Protein AF-A0A016S305-F1 (afdb_monomer_lite)

Radius of gyration: 26.5 Å; chains: 1; bounding box: 95×67×55 Å

Structure (mmCIF, N/CA/C/O backbone):
data_AF-A0A016S305-F1
#
_entry.id   AF-A0A016S305-F1
#
loop_
_atom_site.group_PDB
_atom_site.id
_atom_site.type_symbol
_atom_site.label_atom_id
_atom_site.label_alt_id
_atom_site.label_comp_id
_atom_site.label_asym_id
_atom_sit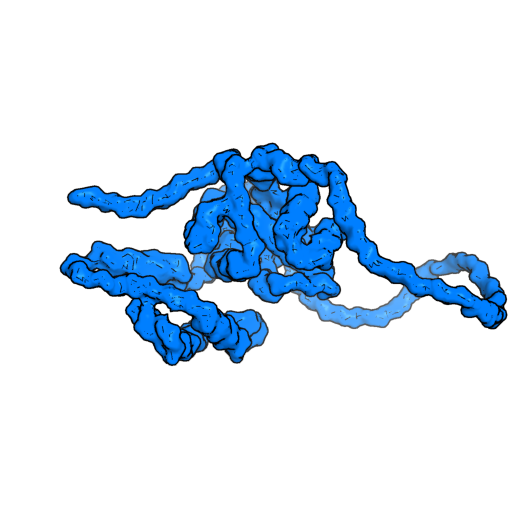e.label_entity_id
_atom_site.label_seq_id
_atom_site.pdbx_PDB_ins_code
_atom_site.Cartn_x
_atom_site.Cartn_y
_atom_site.Cartn_z
_atom_site.occupancy
_atom_site.B_iso_or_equiv
_atom_site.auth_seq_id
_atom_site.auth_comp_id
_atom_site.auth_asym_id
_atom_site.auth_atom_id
_atom_site.pdbx_PDB_model_num
ATOM 1 N N . MET A 1 1 ? -37.949 -18.825 6.964 1.00 33.28 1 MET A N 1
ATOM 2 C CA . MET A 1 1 ? -36.945 -18.517 8.005 1.00 33.28 1 MET A CA 1
ATOM 3 C C . MET A 1 1 ? -35.865 -17.629 7.409 1.00 33.28 1 MET A C 1
ATOM 5 O O . MET A 1 1 ? -35.559 -17.763 6.234 1.00 33.28 1 MET A O 1
ATOM 9 N N . SER A 1 2 ? -35.413 -16.651 8.192 1.00 33.31 2 SER A N 1
ATOM 10 C CA . SER A 1 2 ? -34.652 -15.471 7.771 1.00 33.31 2 SER A CA 1
ATOM 11 C C . SER A 1 2 ? -33.295 -15.812 7.141 1.00 33.31 2 SER A C 1
ATOM 13 O O . SER A 1 2 ? -32.485 -16.504 7.756 1.00 33.31 2 SER A O 1
ATOM 15 N N . ARG A 1 3 ? -33.036 -15.296 5.930 1.00 37.03 3 ARG A N 1
ATOM 16 C CA . ARG A 1 3 ? -31.704 -15.277 5.308 1.00 37.03 3 ARG A CA 1
ATOM 17 C C . ARG A 1 3 ? -30.786 -14.444 6.205 1.00 37.03 3 ARG A C 1
ATOM 19 O O . ARG A 1 3 ? -30.907 -13.220 6.215 1.00 37.03 3 ARG A O 1
ATOM 26 N N . ARG A 1 4 ? -29.853 -15.069 6.930 1.00 39.88 4 ARG A N 1
ATOM 27 C CA . ARG A 1 4 ? -28.696 -14.333 7.455 1.00 39.88 4 ARG A CA 1
ATOM 28 C C . ARG A 1 4 ? -27.869 -13.903 6.247 1.00 39.88 4 ARG A C 1
ATOM 30 O O . ARG A 1 4 ? -27.062 -14.670 5.737 1.00 39.88 4 ARG A O 1
ATOM 37 N N . ARG A 1 5 ? -28.106 -12.680 5.760 1.00 38.81 5 ARG A N 1
ATOM 38 C CA . ARG A 1 5 ? -27.051 -11.912 5.093 1.00 38.81 5 ARG A CA 1
ATOM 39 C C . ARG A 1 5 ? -25.835 -12.019 6.016 1.00 38.81 5 ARG A C 1
ATOM 41 O O . ARG A 1 5 ? -26.002 -11.761 7.208 1.00 38.81 5 ARG A O 1
ATOM 48 N N . LEU A 1 6 ? -24.661 -12.412 5.511 1.00 45.28 6 LEU A N 1
ATOM 49 C CA . LEU A 1 6 ? -23.432 -11.990 6.181 1.00 45.28 6 LEU A CA 1
ATOM 50 C C . LEU A 1 6 ? -23.590 -10.478 6.319 1.00 45.28 6 LEU A C 1
ATOM 52 O O . LEU A 1 6 ? -23.710 -9.779 5.310 1.00 45.28 6 LEU A O 1
ATOM 56 N N . GLU A 1 7 ? -23.767 -9.997 7.545 1.00 40.84 7 GLU A N 1
ATOM 57 C CA . GLU A 1 7 ? -23.779 -8.571 7.804 1.00 40.84 7 GLU A CA 1
ATOM 58 C C . GLU A 1 7 ? -22.423 -8.073 7.320 1.00 40.84 7 GLU A C 1
ATOM 60 O O . GLU A 1 7 ? -21.398 -8.377 7.923 1.00 40.84 7 GLU A O 1
ATOM 65 N N . CYS A 1 8 ? -22.408 -7.397 6.167 1.00 49.03 8 CYS A N 1
ATOM 66 C CA . CYS A 1 8 ? -21.241 -6.657 5.719 1.00 49.03 8 CYS A CA 1
ATOM 67 C C . CYS A 1 8 ? -20.878 -5.755 6.895 1.00 49.03 8 CYS A C 1
ATOM 69 O O . CYS A 1 8 ? -21.714 -4.940 7.306 1.00 49.03 8 CYS A O 1
ATOM 71 N N . ALA A 1 9 ? -19.715 -6.008 7.503 1.00 60.22 9 ALA A N 1
ATOM 72 C CA . ALA A 1 9 ? -19.288 -5.298 8.693 1.00 60.22 9 ALA A CA 1
ATOM 73 C C . ALA A 1 9 ? -19.462 -3.804 8.422 1.00 60.22 9 ALA A C 1
ATOM 75 O O . ALA A 1 9 ? -19.057 -3.301 7.366 1.00 60.22 9 ALA A O 1
ATOM 76 N N . LYS A 1 10 ? -20.185 -3.123 9.317 1.00 76.19 10 LYS A N 1
ATOM 77 C CA . LYS A 1 10 ? -20.511 -1.712 9.119 1.00 76.19 10 LYS A CA 1
ATOM 78 C C . LYS A 1 10 ? -19.211 -0.942 8.853 1.00 76.19 10 LYS A C 1
ATOM 80 O O . LYS A 1 10 ? -18.228 -1.216 9.541 1.00 76.19 10 LYS A O 1
ATOM 85 N N . PRO A 1 11 ? -19.208 -0.004 7.886 1.00 83.81 11 PRO A N 1
ATOM 86 C CA . PRO A 1 11 ? -18.076 0.881 7.656 1.00 83.81 11 PRO A CA 1
ATOM 87 C C . PRO A 1 11 ? -17.579 1.466 8.970 1.00 83.81 11 PRO A C 1
ATOM 89 O O . PRO A 1 11 ? -18.373 2.059 9.700 1.00 83.81 11 PRO A O 1
ATOM 92 N N . LEU A 1 12 ? -16.295 1.280 9.258 1.00 88.31 12 LEU A N 1
ATOM 93 C CA . LEU A 1 12 ? -15.685 1.836 10.454 1.00 88.31 12 LEU A CA 1
ATOM 94 C C . LEU A 1 12 ? -15.393 3.314 10.199 1.00 88.31 12 LEU A C 1
ATOM 96 O O . LEU A 1 12 ? -14.808 3.653 9.163 1.00 88.31 12 LEU A O 1
ATOM 100 N N . THR A 1 13 ? -15.777 4.206 11.112 1.00 91.81 13 THR A N 1
ATOM 101 C CA . THR A 1 13 ? -15.354 5.609 10.982 1.00 91.81 13 THR A CA 1
ATOM 102 C C . THR A 1 13 ? -13.854 5.732 11.244 1.00 91.81 13 THR A C 1
ATOM 104 O O . THR A 1 13 ? -13.239 4.863 11.868 1.00 91.81 13 THR A O 1
ATOM 107 N N . VAL A 1 14 ? -13.227 6.801 10.750 1.00 91.12 14 VAL A N 1
ATOM 108 C CA . VAL A 1 14 ? -11.784 6.999 10.951 1.00 91.12 14 VAL A CA 1
ATOM 109 C C . VAL A 1 14 ? -11.454 7.213 12.431 1.00 91.12 14 VAL A C 1
ATOM 111 O O . VAL A 1 14 ? -10.426 6.735 12.903 1.00 91.12 14 VAL A O 1
ATOM 114 N N . GLU A 1 15 ? -12.350 7.852 13.184 1.00 91.81 15 GLU A N 1
ATOM 115 C CA . GLU A 1 15 ? -12.227 8.072 14.625 1.00 91.81 15 GLU A CA 1
ATOM 116 C C . GLU A 1 15 ? -12.322 6.756 15.405 1.00 91.81 15 GLU A C 1
ATOM 118 O O . GLU A 1 15 ? -11.511 6.502 16.294 1.00 91.81 15 GLU A O 1
ATOM 123 N N . GLU A 1 16 ? -13.277 5.891 15.047 1.00 91.19 16 GLU A N 1
ATOM 124 C CA . GLU A 1 16 ? -13.414 4.561 15.649 1.00 91.19 16 GLU A CA 1
ATOM 125 C C . GLU A 1 16 ? -12.191 3.695 15.352 1.00 91.19 16 GLU A C 1
ATOM 127 O O . GLU A 1 16 ? -11.710 2.974 16.225 1.00 91.19 16 GLU A O 1
ATOM 132 N N . ALA A 1 17 ? -11.668 3.774 14.128 1.00 90.94 17 ALA A N 1
ATOM 133 C CA . ALA A 1 17 ? -10.482 3.039 13.723 1.00 90.94 17 ALA A CA 1
ATOM 134 C C . ALA A 1 17 ? -9.223 3.522 14.447 1.00 90.94 17 ALA A C 1
ATOM 136 O O . ALA A 1 17 ? -8.370 2.705 14.787 1.00 90.94 17 ALA A O 1
ATOM 137 N N . ALA A 1 18 ? -9.109 4.828 14.697 1.00 89.50 18 ALA A N 1
ATOM 138 C CA . ALA A 1 18 ? -7.958 5.422 15.368 1.00 89.50 18 ALA A CA 1
ATOM 139 C C . ALA A 1 18 ? -7.808 4.950 16.825 1.00 89.50 18 ALA A C 1
ATOM 141 O O . ALA A 1 18 ? -6.698 4.926 17.349 1.00 89.50 18 ALA A O 1
ATOM 142 N N . LEU A 1 19 ? -8.916 4.554 17.459 1.00 89.12 19 LEU A N 1
ATOM 143 C CA . LEU A 1 19 ? -8.957 4.008 18.818 1.00 89.12 19 LEU A CA 1
ATOM 144 C C . LEU A 1 19 ? -8.651 2.505 18.885 1.00 89.12 19 LEU A C 1
ATOM 146 O O . LEU A 1 19 ? -8.523 1.957 19.981 1.00 89.12 19 LEU A O 1
ATOM 150 N N . ARG A 1 20 ? -8.580 1.814 17.741 1.00 90.00 20 ARG A N 1
ATOM 151 C CA . ARG A 1 20 ? -8.272 0.382 17.698 1.00 90.00 20 ARG A CA 1
ATOM 152 C C . ARG A 1 20 ? -6.771 0.140 17.734 1.00 90.00 20 ARG A C 1
ATOM 154 O O . ARG A 1 20 ? -5.971 0.947 17.264 1.00 90.00 20 ARG A O 1
ATOM 161 N N . GLU A 1 21 ? -6.409 -1.029 18.250 1.00 90.25 21 GLU A N 1
ATOM 162 C CA . GLU A 1 21 ? -5.046 -1.535 18.156 1.00 90.25 21 GLU A CA 1
ATOM 163 C C . GLU A 1 21 ? -4.644 -1.715 16.684 1.00 90.25 21 GLU A C 1
ATOM 165 O O . GLU A 1 21 ? -5.437 -2.177 15.858 1.00 90.25 21 GLU A O 1
ATOM 170 N N . ARG A 1 22 ? -3.409 -1.332 16.348 1.00 90.50 22 ARG A N 1
ATOM 171 C CA . ARG A 1 22 ? -2.886 -1.433 14.983 1.00 90.50 22 ARG A CA 1
ATOM 172 C C . ARG A 1 22 ? -2.461 -2.874 14.668 1.00 90.50 22 ARG A C 1
ATOM 174 O O . ARG A 1 22 ? -1.865 -3.515 15.531 1.00 90.50 22 ARG A O 1
ATOM 181 N N . PRO A 1 23 ? -2.710 -3.376 13.445 1.00 94.12 23 PRO A N 1
ATOM 182 C CA . PRO A 1 23 ? -2.234 -4.692 13.032 1.00 94.12 23 PRO A CA 1
ATOM 183 C C . PRO A 1 23 ? -0.714 -4.715 12.840 1.00 94.12 23 PRO A C 1
ATOM 185 O O . PRO A 1 23 ? -0.088 -3.704 12.506 1.00 94.12 23 PRO A O 1
ATOM 188 N N . GLU A 1 24 ? -0.127 -5.900 12.975 1.00 92.00 24 GLU A N 1
ATOM 189 C CA . GLU A 1 24 ? 1.295 -6.125 12.724 1.00 92.00 24 GLU A CA 1
ATOM 190 C C . GLU A 1 24 ? 1.538 -6.504 11.264 1.00 92.00 24 GLU A C 1
ATOM 192 O O . GLU A 1 24 ? 0.972 -7.455 10.733 1.00 92.00 24 GLU A O 1
ATOM 197 N N . TRP A 1 25 ? 2.427 -5.768 10.594 1.00 94.81 25 TRP A N 1
ATOM 198 C CA . TRP A 1 25 ? 2.694 -5.952 9.167 1.00 94.81 25 TRP A CA 1
ATOM 199 C C . TRP A 1 25 ? 3.981 -6.731 8.899 1.00 94.81 25 TRP A C 1
ATOM 201 O O . TRP A 1 25 ? 5.052 -6.132 8.743 1.00 94.81 25 TRP A O 1
ATOM 211 N N . ASN A 1 26 ? 3.852 -8.044 8.726 1.00 91.25 26 ASN A N 1
ATOM 212 C CA . ASN A 1 26 ? 4.917 -8.912 8.212 1.00 91.25 26 ASN A CA 1
ATOM 213 C C . ASN A 1 26 ? 4.984 -8.932 6.666 1.00 91.25 26 ASN A C 1
ATOM 215 O O . ASN A 1 26 ? 4.114 -8.390 5.976 1.00 91.25 26 ASN A O 1
ATOM 219 N N . ASP A 1 27 ? 6.018 -9.572 6.116 1.00 89.25 27 ASP A N 1
ATOM 220 C CA . ASP A 1 27 ? 6.253 -9.691 4.666 1.00 89.25 27 ASP A CA 1
ATOM 221 C C . ASP A 1 27 ? 5.116 -10.351 3.908 1.00 89.25 27 ASP A C 1
ATOM 223 O O . ASP A 1 27 ? 4.746 -9.896 2.823 1.00 89.25 27 ASP A O 1
ATOM 227 N N . THR A 1 28 ? 4.525 -11.384 4.498 1.00 91.75 28 THR A N 1
ATOM 228 C CA . THR A 1 28 ? 3.407 -12.115 3.909 1.00 91.75 28 THR A CA 1
ATOM 229 C C . THR A 1 28 ? 2.207 -11.193 3.712 1.00 91.75 28 THR A C 1
ATOM 231 O O . THR A 1 28 ? 1.694 -11.080 2.599 1.00 91.75 28 THR A O 1
ATOM 234 N N . LEU A 1 29 ? 1.801 -10.458 4.751 1.00 95.81 29 LEU A N 1
ATOM 235 C CA . LEU A 1 29 ? 0.688 -9.505 4.691 1.00 95.81 29 LEU A CA 1
ATOM 236 C C . LEU A 1 29 ? 0.948 -8.378 3.687 1.00 95.81 29 LEU A C 1
ATOM 238 O O . LEU A 1 29 ? 0.045 -7.992 2.946 1.00 95.81 29 LEU A O 1
ATOM 242 N N . ARG A 1 30 ? 2.189 -7.881 3.609 1.00 95.81 30 ARG A N 1
ATOM 243 C CA . ARG A 1 30 ? 2.595 -6.868 2.619 1.00 95.81 30 ARG A CA 1
ATOM 244 C C . ARG A 1 30 ? 2.493 -7.407 1.192 1.00 95.81 30 ARG A C 1
ATOM 246 O O . ARG A 1 30 ? 1.965 -6.726 0.315 1.00 95.81 30 ARG A O 1
ATOM 253 N N . GLY A 1 31 ? 2.960 -8.633 0.958 1.00 95.62 31 GLY A N 1
ATOM 254 C CA . GLY A 1 31 ? 2.857 -9.305 -0.336 1.00 95.62 31 GLY A CA 1
ATOM 255 C C . GLY A 1 31 ? 1.404 -9.522 -0.765 1.00 95.62 31 GLY A C 1
ATOM 256 O O . GLY A 1 31 ? 1.043 -9.189 -1.897 1.00 95.62 31 GLY A O 1
ATOM 257 N N . ILE A 1 32 ? 0.556 -10.004 0.152 1.00 96.25 32 ILE A N 1
ATOM 258 C CA . ILE A 1 32 ? -0.883 -10.186 -0.090 1.00 96.25 32 ILE A CA 1
ATOM 259 C C . ILE A 1 32 ? -1.546 -8.836 -0.391 1.00 96.25 32 ILE A C 1
ATOM 261 O O . ILE A 1 32 ? -2.288 -8.735 -1.368 1.00 96.25 32 ILE A O 1
ATOM 265 N N . LEU A 1 33 ? -1.238 -7.781 0.373 1.00 98.25 33 LEU A N 1
ATOM 266 C CA . LEU A 1 33 ? -1.749 -6.432 0.123 1.00 98.25 33 LEU A CA 1
ATOM 267 C C . LEU A 1 33 ? -1.424 -5.958 -1.300 1.00 9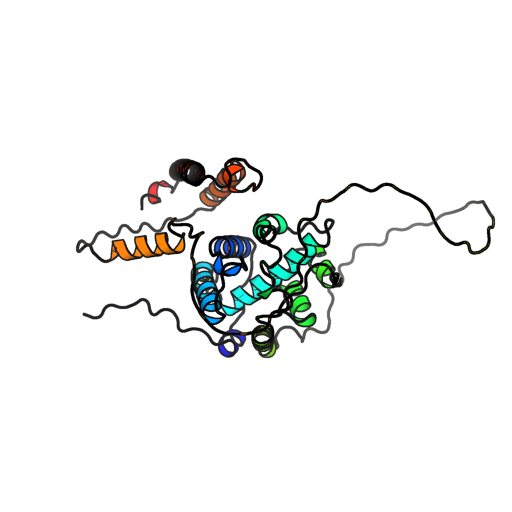8.25 33 LEU A C 1
ATOM 269 O O . LEU A 1 33 ? -2.328 -5.558 -2.033 1.00 98.25 33 LEU A O 1
ATOM 273 N N . VAL A 1 34 ? -0.157 -6.043 -1.720 1.00 97.94 34 VAL A N 1
ATOM 274 C CA . VAL A 1 34 ? 0.262 -5.627 -3.070 1.00 97.94 34 VAL A CA 1
ATOM 275 C C . VAL A 1 34 ? -0.481 -6.419 -4.145 1.00 97.94 34 VAL A C 1
ATOM 277 O O . VAL A 1 34 ? -0.945 -5.832 -5.124 1.00 97.94 34 VAL A O 1
ATOM 280 N N . ALA A 1 35 ? -0.634 -7.734 -3.968 1.00 96.94 35 ALA A N 1
ATOM 281 C CA . ALA A 1 35 ? -1.357 -8.580 -4.913 1.00 96.94 35 ALA A CA 1
ATOM 282 C C . ALA A 1 35 ? -2.842 -8.190 -5.020 1.00 96.94 35 ALA A C 1
ATOM 284 O O . ALA A 1 35 ? -3.362 -8.027 -6.126 1.00 96.94 35 ALA A O 1
ATOM 285 N N . LEU A 1 36 ? -3.509 -7.982 -3.881 1.00 97.81 36 LEU A N 1
ATOM 286 C CA . LEU A 1 36 ? -4.924 -7.618 -3.820 1.00 97.81 36 LEU A CA 1
ATOM 287 C C . LEU A 1 36 ? -5.201 -6.216 -4.374 1.00 97.81 36 LEU A C 1
ATOM 289 O O . LEU A 1 36 ? -6.229 -6.016 -5.028 1.00 97.81 36 LEU A O 1
ATOM 293 N N . VAL A 1 37 ? -4.303 -5.255 -4.144 1.00 97.50 37 VAL A N 1
ATOM 294 C CA . VAL A 1 37 ? -4.415 -3.921 -4.746 1.00 97.50 37 VAL A CA 1
ATOM 295 C C . VAL A 1 37 ? -4.187 -3.998 -6.251 1.00 97.50 37 VAL A C 1
ATOM 297 O O . VAL A 1 37 ? -4.983 -3.449 -7.009 1.00 97.50 37 VAL A O 1
ATOM 300 N N . LYS A 1 38 ? -3.161 -4.727 -6.708 1.00 95.75 38 LYS A N 1
ATOM 301 C CA . LYS A 1 38 ? -2.866 -4.898 -8.138 1.00 95.75 38 LYS A CA 1
ATOM 302 C C . LYS A 1 38 ? -4.053 -5.483 -8.914 1.00 95.75 38 LYS A C 1
ATOM 304 O O . LYS A 1 38 ? -4.324 -5.019 -10.022 1.00 95.75 38 LYS A O 1
ATOM 309 N N . ASP A 1 39 ? -4.772 -6.451 -8.343 1.00 94.62 39 ASP A N 1
ATOM 310 C CA . ASP A 1 39 ? -5.967 -7.055 -8.960 1.00 94.62 39 ASP A CA 1
ATOM 311 C C . ASP A 1 39 ? -7.135 -6.054 -9.102 1.00 94.62 39 ASP A C 1
ATOM 313 O O . ASP A 1 39 ? -7.928 -6.116 -10.042 1.00 94.62 39 ASP A O 1
ATOM 317 N N . ARG A 1 40 ? -7.203 -5.049 -8.222 1.00 94.56 40 ARG A N 1
ATOM 318 C CA . ARG A 1 40 ? -8.253 -4.023 -8.208 1.00 94.56 40 ARG A CA 1
ATOM 319 C C . ARG A 1 40 ? -7.789 -2.750 -8.909 1.00 94.56 40 ARG A C 1
ATOM 321 O O . ARG A 1 40 ? -7.386 -1.782 -8.269 1.00 94.56 40 ARG A O 1
ATOM 328 N N . ARG A 1 41 ? -7.915 -2.709 -10.240 1.00 92.88 41 ARG A N 1
ATOM 329 C CA . ARG A 1 41 ? -7.512 -1.549 -11.072 1.00 92.88 41 ARG A CA 1
ATOM 330 C C . ARG A 1 41 ? -8.005 -0.194 -10.568 1.00 92.88 41 ARG A C 1
ATOM 332 O O . ARG A 1 41 ? -7.245 0.764 -10.619 1.00 92.88 41 ARG A O 1
ATOM 339 N N . ALA A 1 42 ? -9.225 -0.122 -10.037 1.00 93.50 42 ALA A N 1
ATOM 340 C CA . ALA A 1 42 ? -9.795 1.109 -9.486 1.00 93.50 42 ALA A CA 1
ATOM 341 C C . ALA A 1 42 ? -8.970 1.724 -8.337 1.00 93.50 42 ALA A C 1
ATOM 343 O O . ALA A 1 42 ? -9.092 2.915 -8.078 1.00 93.50 42 ALA A O 1
ATOM 344 N N . LEU A 1 43 ? -8.131 0.937 -7.655 1.00 95.31 43 LEU A N 1
ATOM 345 C CA . LEU A 1 43 ? -7.268 1.437 -6.589 1.00 95.31 43 LEU A CA 1
ATOM 346 C C . LEU A 1 43 ? -5.999 2.107 -7.112 1.00 95.31 43 LEU A C 1
ATOM 348 O O . LEU A 1 43 ? -5.461 2.972 -6.439 1.00 95.31 43 LEU A O 1
ATOM 352 N N . TRP A 1 44 ? -5.489 1.754 -8.290 1.00 93.50 44 TRP A N 1
ATOM 353 C CA . TRP A 1 44 ? -4.157 2.209 -8.706 1.00 93.50 44 TRP A CA 1
ATOM 354 C C . TRP A 1 44 ? -4.093 2.830 -10.095 1.00 93.50 44 TRP A C 1
ATOM 356 O O . TRP A 1 44 ? -3.221 3.669 -10.329 1.00 93.50 44 TRP A O 1
ATOM 366 N N . ASP A 1 45 ? -4.985 2.444 -11.004 1.00 93.31 45 ASP A N 1
ATOM 367 C CA . ASP A 1 45 ? -5.034 2.959 -12.365 1.00 93.31 45 ASP A CA 1
ATOM 368 C C . ASP A 1 45 ? -5.872 4.237 -12.391 1.00 93.31 45 ASP A C 1
ATOM 370 O O . ASP A 1 45 ? -7.098 4.199 -12.307 1.00 93.31 45 ASP A O 1
ATOM 374 N N . ALA A 1 46 ? -5.213 5.386 -12.538 1.00 89.56 46 ALA A N 1
ATOM 375 C CA . ALA A 1 46 ? -5.867 6.693 -12.467 1.00 89.56 46 ALA A CA 1
ATOM 376 C C . ALA A 1 46 ? -6.891 6.939 -13.591 1.00 89.56 46 ALA A C 1
ATOM 378 O O . ALA A 1 46 ? -7.680 7.882 -13.521 1.00 89.56 46 ALA A O 1
ATOM 379 N N . ARG A 1 47 ? -6.900 6.105 -14.637 1.00 90.50 47 ARG A N 1
ATOM 380 C CA . ARG A 1 47 ? -7.922 6.156 -15.693 1.00 90.50 47 ARG A CA 1
ATOM 381 C C . ARG A 1 47 ? -9.260 5.592 -15.211 1.00 90.50 47 ARG A C 1
ATOM 383 O O . ARG A 1 47 ? -10.301 5.959 -15.751 1.00 90.50 47 ARG A O 1
ATOM 390 N N . PHE A 1 48 ? -9.245 4.741 -14.187 1.00 89.06 48 PHE A N 1
ATOM 391 C CA . PHE A 1 48 ? -10.439 4.227 -13.530 1.00 89.06 48 PHE A CA 1
ATOM 392 C C . PHE A 1 48 ? -10.851 5.191 -12.422 1.00 89.06 48 PHE A C 1
ATOM 394 O O . PHE A 1 48 ? -10.376 5.117 -11.291 1.00 89.06 48 PHE A O 1
ATOM 401 N N . ARG A 1 49 ? -11.751 6.121 -12.754 1.00 82.12 49 ARG A N 1
ATOM 402 C CA . ARG A 1 49 ? -12.311 7.044 -11.763 1.00 82.12 49 ARG A CA 1
ATOM 403 C C . ARG A 1 49 ? -13.115 6.259 -10.725 1.00 82.12 49 ARG A C 1
ATOM 405 O O . ARG A 1 49 ? -14.009 5.494 -11.075 1.00 82.12 49 ARG A O 1
ATOM 412 N N . THR A 1 50 ? -12.804 6.479 -9.455 1.00 89.12 50 THR A N 1
ATOM 413 C CA . THR A 1 50 ? -13.496 5.896 -8.302 1.00 89.12 50 THR A CA 1
ATOM 414 C C . THR A 1 50 ? -13.753 6.990 -7.270 1.00 89.12 50 THR A C 1
ATOM 416 O O . THR A 1 50 ? -13.007 7.969 -7.208 1.00 89.12 50 THR A O 1
ATOM 419 N N . THR A 1 51 ? -14.812 6.853 -6.473 1.00 92.25 51 THR A N 1
ATOM 420 C CA . THR A 1 51 ? -15.070 7.771 -5.354 1.00 92.25 51 THR A CA 1
ATOM 421 C C . THR A 1 51 ? -14.270 7.348 -4.121 1.00 92.25 51 THR A C 1
ATOM 423 O O . THR A 1 51 ? -13.756 6.221 -4.054 1.00 92.25 51 THR A O 1
ATOM 426 N N . LYS A 1 52 ? -14.159 8.232 -3.122 1.00 92.12 52 LYS A N 1
ATOM 427 C CA . LYS A 1 52 ? -13.521 7.890 -1.842 1.00 92.12 52 LYS A CA 1
ATOM 428 C C . LYS A 1 52 ? -14.252 6.738 -1.157 1.00 92.12 52 LYS A C 1
ATOM 430 O O . LYS A 1 52 ? -13.617 5.784 -0.727 1.00 92.12 52 LYS A O 1
ATOM 435 N N . GLU A 1 53 ? -15.579 6.764 -1.149 1.00 92.56 53 GLU A N 1
ATOM 436 C CA . GLU A 1 53 ? -16.427 5.744 -0.523 1.00 92.56 53 GLU A CA 1
ATOM 437 C C . GLU A 1 53 ? -16.206 4.379 -1.175 1.00 92.56 53 GLU A C 1
ATOM 439 O O . GLU A 1 53 ? -16.027 3.372 -0.487 1.00 92.56 53 GLU A O 1
ATOM 444 N N . LYS A 1 54 ? -16.156 4.338 -2.514 1.00 94.19 54 LYS A N 1
ATOM 445 C CA . LYS A 1 54 ? -15.901 3.089 -3.233 1.00 94.19 54 LYS A CA 1
ATOM 446 C C . LYS A 1 54 ? -14.467 2.600 -3.030 1.00 94.19 54 LYS A C 1
ATOM 448 O O . LYS A 1 54 ? -14.252 1.398 -2.908 1.00 94.19 54 LYS A O 1
ATOM 453 N N . THR A 1 55 ? -13.503 3.512 -2.922 1.00 95.38 55 THR A N 1
ATOM 454 C CA . THR A 1 55 ? -12.113 3.174 -2.581 1.00 95.38 55 THR A CA 1
ATOM 455 C C . THR A 1 55 ? -12.010 2.551 -1.191 1.00 95.38 55 THR A C 1
ATOM 457 O O . THR A 1 55 ? -11.407 1.492 -1.040 1.00 95.38 55 THR A O 1
ATOM 460 N N . MET A 1 56 ? -12.669 3.141 -0.192 1.00 96.31 56 MET A N 1
ATOM 461 C CA . MET A 1 56 ? -12.718 2.587 1.162 1.00 96.31 56 MET A CA 1
ATOM 462 C C . MET A 1 56 ? -13.456 1.246 1.216 1.00 96.31 56 MET A C 1
ATOM 464 O O . MET A 1 56 ? -13.044 0.364 1.960 1.00 96.31 56 MET A O 1
ATOM 468 N N . SER A 1 57 ? -14.488 1.040 0.388 1.00 96.06 57 SER A N 1
ATOM 469 C CA . SER A 1 57 ? -15.123 -0.278 0.230 1.00 96.06 57 SER A CA 1
ATOM 470 C C . SER A 1 57 ? -14.125 -1.340 -0.233 1.00 96.06 57 SER A C 1
ATOM 472 O O . SER A 1 57 ? -14.102 -2.429 0.329 1.00 96.06 57 SER A O 1
ATOM 474 N N . TYR A 1 58 ? -13.275 -1.031 -1.216 1.00 97.00 58 TYR A N 1
ATOM 475 C CA . TYR A 1 58 ? -12.247 -1.973 -1.660 1.00 97.00 58 TYR A CA 1
ATOM 476 C C . TYR A 1 58 ? -11.193 -2.232 -0.582 1.00 97.00 58 TYR A C 1
ATOM 478 O O . TYR A 1 58 ? -10.769 -3.371 -0.415 1.00 97.00 58 TYR A O 1
ATOM 486 N N . PHE A 1 59 ? -10.773 -1.208 0.167 1.00 97.75 59 PHE A N 1
ATOM 487 C CA . PHE A 1 59 ? -9.851 -1.418 1.285 1.00 97.75 59 PHE A CA 1
ATOM 488 C C . PHE A 1 59 ? -10.474 -2.234 2.417 1.00 97.75 59 PHE A C 1
ATOM 490 O O . PHE A 1 59 ? -9.757 -3.013 3.038 1.00 97.75 59 PHE A O 1
ATOM 497 N N . ARG A 1 60 ? -11.789 -2.138 2.633 1.00 96.88 60 ARG A N 1
ATOM 498 C CA . ARG A 1 60 ? -12.515 -3.009 3.566 1.00 96.88 60 ARG A CA 1
ATOM 499 C C . ARG A 1 60 ? -12.512 -4.460 3.109 1.00 96.88 60 ARG A C 1
ATOM 501 O O . ARG A 1 60 ? -12.118 -5.318 3.878 1.00 96.88 60 ARG A O 1
ATOM 508 N N . GLU A 1 61 ? -12.829 -4.729 1.844 1.00 96.31 61 GLU A N 1
ATOM 509 C CA . GLU A 1 61 ? -12.742 -6.091 1.292 1.00 96.31 61 GLU A CA 1
ATOM 510 C C . GLU A 1 61 ? -11.323 -6.674 1.417 1.00 96.31 61 GLU A C 1
ATOM 512 O O . GLU A 1 61 ? -11.145 -7.861 1.679 1.00 96.31 61 GLU A O 1
ATOM 517 N N . ILE A 1 62 ? -10.292 -5.844 1.221 1.00 98.06 62 ILE A N 1
ATOM 518 C CA . ILE A 1 62 ? -8.897 -6.251 1.428 1.00 98.06 62 ILE A CA 1
ATOM 519 C C . ILE A 1 62 ? -8.635 -6.537 2.910 1.00 98.06 62 ILE A C 1
ATOM 521 O O . ILE A 1 62 ? -8.014 -7.551 3.226 1.00 98.06 62 ILE A O 1
ATOM 525 N N . ALA A 1 63 ? -9.104 -5.669 3.807 1.00 97.25 63 ALA A N 1
ATOM 526 C CA . ALA A 1 63 ? -8.965 -5.845 5.245 1.00 97.25 63 ALA A CA 1
ATOM 527 C C . ALA A 1 63 ? -9.639 -7.134 5.725 1.00 97.25 63 ALA A C 1
ATOM 529 O O . ALA A 1 63 ? -9.012 -7.879 6.468 1.00 97.25 63 ALA A O 1
ATOM 530 N N . ASP A 1 64 ? -10.839 -7.446 5.233 1.00 95.88 64 ASP A N 1
ATOM 531 C CA . ASP A 1 64 ? -11.565 -8.679 5.547 1.00 95.88 64 ASP A CA 1
ATOM 532 C C . ASP A 1 64 ? -10.741 -9.917 5.160 1.00 95.88 64 ASP A C 1
ATOM 534 O O . ASP A 1 64 ? -10.602 -10.851 5.948 1.00 95.88 64 ASP A O 1
ATOM 538 N N . ILE A 1 65 ? -10.107 -9.913 3.981 1.00 95.19 65 ILE A N 1
ATOM 539 C CA . ILE A 1 65 ? -9.240 -11.022 3.544 1.00 95.19 65 ILE A CA 1
ATOM 540 C C . ILE A 1 65 ? -8.001 -11.142 4.440 1.00 95.19 65 ILE A C 1
ATOM 542 O O . ILE A 1 65 ? -7.628 -12.248 4.839 1.00 95.19 65 ILE A O 1
ATOM 546 N N . LEU A 1 66 ? -7.352 -10.019 4.747 1.00 95.50 66 LEU A N 1
ATOM 547 C CA . LEU A 1 66 ? -6.156 -9.975 5.590 1.00 95.50 66 LEU A CA 1
ATOM 548 C C . LEU A 1 66 ? -6.469 -10.283 7.067 1.00 95.50 66 LEU A C 1
ATOM 550 O O . LEU A 1 66 ? -5.592 -10.765 7.784 1.00 95.50 66 LEU A O 1
ATOM 554 N N . SER A 1 67 ? -7.716 -10.082 7.505 1.00 94.69 67 SER A N 1
ATOM 555 C CA . SER A 1 67 ? -8.165 -10.362 8.874 1.00 94.69 67 SER A CA 1
ATOM 556 C C . SER A 1 67 ? -8.082 -11.841 9.252 1.00 94.69 67 SER A C 1
ATOM 558 O O . SER A 1 67 ? -7.963 -12.175 10.428 1.00 94.69 67 SER A O 1
ATOM 560 N N . ASN A 1 68 ? -8.025 -12.727 8.249 1.00 92.06 68 ASN A N 1
ATOM 561 C CA . ASN A 1 68 ? -7.756 -14.153 8.439 1.00 92.06 68 ASN A CA 1
ATOM 562 C C . ASN A 1 68 ? -6.371 -14.437 9.049 1.00 92.06 68 ASN A C 1
ATOM 564 O O . ASN A 1 68 ? -6.131 -15.544 9.522 1.00 92.06 68 ASN A O 1
ATOM 568 N N . GLN A 1 69 ? -5.448 -13.476 8.981 1.00 92.12 69 GLN A N 1
ATOM 569 C CA . GLN A 1 69 ? -4.088 -13.579 9.515 1.00 92.12 69 GLN A CA 1
ATOM 570 C C . GLN A 1 69 ? -3.883 -12.659 10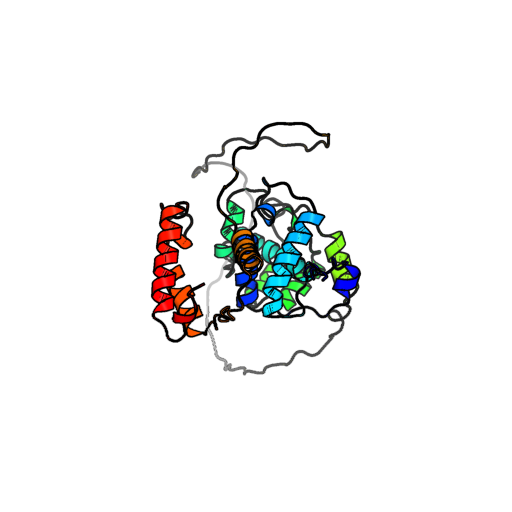.727 1.00 92.12 69 GLN A C 1
ATOM 572 O O . GLN A 1 69 ? -3.195 -13.041 11.667 1.00 92.12 69 GLN A O 1
ATOM 577 N N . ASP A 1 70 ? -4.492 -11.468 10.724 1.00 92.12 70 ASP A N 1
ATOM 578 C CA . ASP A 1 70 ? -4.498 -10.551 11.869 1.00 92.12 70 ASP A CA 1
ATOM 579 C C . ASP A 1 70 ? -5.880 -9.902 12.026 1.00 92.12 70 ASP A C 1
ATOM 581 O O . ASP A 1 70 ? -6.262 -9.020 11.254 1.00 92.12 70 ASP A O 1
ATOM 585 N N . ALA A 1 71 ? -6.622 -10.305 13.059 1.00 91.94 71 ALA A N 1
ATOM 586 C CA . ALA A 1 71 ? -7.984 -9.835 13.322 1.00 91.94 71 ALA A CA 1
ATOM 587 C C . ALA A 1 71 ? -8.088 -8.323 13.614 1.00 91.94 71 ALA A C 1
ATOM 589 O O . ALA A 1 71 ? -9.190 -7.774 13.594 1.00 91.94 71 ALA A O 1
ATOM 590 N N . ARG A 1 72 ? -6.966 -7.631 13.872 1.00 94.00 72 ARG A N 1
ATOM 591 C CA . ARG A 1 72 ? -6.918 -6.169 14.068 1.00 94.00 72 ARG A CA 1
ATOM 592 C C . ARG A 1 72 ? -7.067 -5.393 12.752 1.00 94.00 72 ARG A C 1
ATOM 594 O O . ARG A 1 72 ? -7.255 -4.172 12.769 1.00 94.00 72 ARG A O 1
ATOM 601 N N . MET A 1 73 ? -6.979 -6.074 11.606 1.00 95.44 73 MET A N 1
ATOM 602 C CA . MET A 1 73 ? -7.039 -5.443 10.291 1.00 95.44 73 MET A CA 1
ATOM 603 C C . MET A 1 73 ? -8.371 -4.716 10.049 1.00 95.44 73 MET A C 1
ATOM 605 O O . MET A 1 73 ? -9.448 -5.227 10.341 1.00 95.44 73 MET A O 1
ATOM 609 N N . ASN A 1 74 ? -8.293 -3.510 9.486 1.00 95.62 74 ASN A N 1
ATOM 610 C CA . ASN A 1 74 ? -9.442 -2.695 9.095 1.00 95.62 74 ASN A CA 1
ATOM 611 C C . ASN A 1 74 ? -9.110 -1.842 7.856 1.00 95.62 74 ASN A C 1
ATOM 613 O O . ASN A 1 74 ? -7.951 -1.734 7.451 1.00 95.62 74 ASN A O 1
ATOM 617 N N . GLU A 1 75 ? -10.117 -1.228 7.231 1.00 96.25 75 GLU A N 1
ATOM 618 C CA . GLU A 1 75 ? -9.924 -0.472 5.986 1.00 96.25 75 GLU A CA 1
ATOM 619 C C . GLU A 1 75 ? -8.933 0.697 6.127 1.00 96.25 75 GLU A C 1
ATOM 621 O O . GLU A 1 75 ? -8.215 1.017 5.176 1.00 96.25 75 GLU A O 1
ATOM 626 N N . TRP A 1 76 ? -8.846 1.304 7.314 1.00 97.06 76 TRP A N 1
ATOM 627 C CA . TRP A 1 76 ? -7.961 2.435 7.587 1.00 97.06 76 TRP A CA 1
ATOM 628 C C . TRP A 1 76 ? -6.515 1.997 7.799 1.00 97.06 76 TRP A C 1
ATOM 630 O O . TRP A 1 76 ? -5.617 2.631 7.249 1.00 97.06 76 TRP A O 1
ATOM 640 N N . SER A 1 77 ? -6.272 0.880 8.494 1.00 96.56 77 SER A N 1
ATOM 641 C CA . SER A 1 77 ? -4.921 0.318 8.626 1.00 96.56 77 SER A CA 1
ATOM 642 C C . SER A 1 77 ? -4.363 -0.152 7.280 1.00 96.56 77 SER A C 1
ATOM 644 O O . SER A 1 77 ? -3.169 -0.009 7.012 1.00 96.56 77 SER A O 1
ATOM 646 N N . VAL A 1 78 ? -5.223 -0.683 6.403 1.00 98.12 78 VAL A N 1
ATOM 647 C CA . VAL A 1 78 ? -4.848 -1.045 5.028 1.00 98.12 78 VAL A CA 1
ATOM 648 C C . VAL A 1 78 ? -4.500 0.200 4.207 1.00 98.12 78 VAL A C 1
ATOM 650 O O . VAL A 1 78 ? -3.461 0.216 3.543 1.00 98.12 78 VAL A O 1
ATOM 653 N N . LEU A 1 79 ? -5.331 1.247 4.260 1.00 97.94 79 LEU A N 1
ATOM 654 C CA . LEU A 1 79 ? -5.059 2.514 3.576 1.00 97.94 79 LEU A CA 1
ATOM 655 C C . LEU A 1 79 ? -3.757 3.158 4.075 1.00 97.94 79 LEU A C 1
ATOM 657 O O . LEU A 1 79 ? -2.935 3.570 3.259 1.00 97.94 79 LEU A O 1
ATOM 661 N N . GLU A 1 80 ? -3.542 3.210 5.390 1.00 97.25 80 GLU A N 1
ATOM 662 C CA . GLU A 1 80 ? -2.318 3.738 6.001 1.00 97.25 80 GLU A CA 1
ATOM 663 C C . GLU A 1 80 ? -1.083 3.007 5.466 1.00 97.25 80 GLU A C 1
ATOM 665 O O . GLU A 1 80 ? -0.137 3.632 4.969 1.00 97.25 80 GLU A O 1
ATOM 670 N N . LYS A 1 81 ? -1.117 1.669 5.504 1.00 97.81 81 LYS A N 1
ATOM 671 C CA . LYS A 1 81 ? -0.025 0.847 4.992 1.00 97.81 81 LYS A CA 1
ATOM 672 C C . LYS A 1 81 ? 0.230 1.117 3.517 1.00 97.81 81 LYS A C 1
ATOM 674 O O . LYS A 1 81 ? 1.384 1.236 3.104 1.00 97.81 81 LYS A O 1
ATOM 679 N N . TRP A 1 82 ? -0.832 1.233 2.727 1.00 98.00 82 TRP A N 1
ATOM 680 C CA . TRP A 1 82 ? -0.732 1.492 1.300 1.00 98.00 82 TRP A CA 1
ATOM 681 C C . TRP A 1 82 ? -0.138 2.873 0.993 1.00 98.00 82 TRP A C 1
ATOM 683 O O . TRP A 1 82 ? 0.752 2.978 0.150 1.00 98.00 82 TRP A O 1
ATOM 693 N N . CYS A 1 83 ? -0.549 3.919 1.716 1.00 97.56 83 CYS A N 1
ATOM 694 C CA . CYS A 1 83 ? 0.044 5.254 1.615 1.00 97.56 83 CYS A CA 1
ATOM 695 C C . CYS A 1 83 ? 1.555 5.220 1.888 1.00 97.56 83 CYS A C 1
ATOM 697 O O . CYS A 1 83 ? 2.331 5.770 1.104 1.00 97.56 83 CYS A O 1
ATOM 699 N N . TRP A 1 84 ? 1.987 4.513 2.939 1.00 97.31 84 TRP A N 1
ATOM 700 C CA . TRP A 1 84 ? 3.410 4.339 3.239 1.00 97.31 84 TRP A CA 1
ATOM 701 C C . TRP A 1 84 ? 4.152 3.586 2.123 1.00 97.31 84 TRP A C 1
ATOM 703 O O . TRP A 1 84 ? 5.204 4.031 1.663 1.00 97.31 84 TRP A O 1
ATOM 713 N N . MET A 1 85 ? 3.589 2.481 1.620 1.00 97.62 85 MET A N 1
ATOM 714 C CA . MET A 1 85 ? 4.197 1.715 0.525 1.00 97.62 85 MET A CA 1
ATOM 715 C C . MET A 1 85 ? 4.334 2.543 -0.757 1.00 97.62 85 MET A C 1
ATOM 717 O O . MET A 1 85 ? 5.346 2.434 -1.446 1.00 97.62 85 MET A O 1
ATOM 721 N N . MET A 1 86 ? 3.367 3.411 -1.061 1.00 96.50 86 MET A N 1
ATOM 722 C CA . MET A 1 86 ? 3.444 4.330 -2.200 1.00 96.50 86 MET A CA 1
ATOM 723 C C . MET A 1 86 ? 4.555 5.379 -2.038 1.00 96.50 86 MET A C 1
ATOM 725 O O . MET A 1 86 ? 5.280 5.650 -2.998 1.00 96.50 86 MET A O 1
ATOM 729 N N . GLU A 1 87 ? 4.734 5.940 -0.839 1.00 95.44 87 GLU A N 1
ATOM 730 C CA . GLU A 1 87 ? 5.829 6.876 -0.530 1.00 95.44 87 GLU A CA 1
ATOM 731 C C . GLU A 1 87 ? 7.213 6.215 -0.649 1.00 95.44 87 GLU A C 1
ATOM 733 O O . GLU A 1 87 ? 8.155 6.811 -1.191 1.00 95.44 87 GLU A O 1
ATOM 738 N N . MET A 1 88 ? 7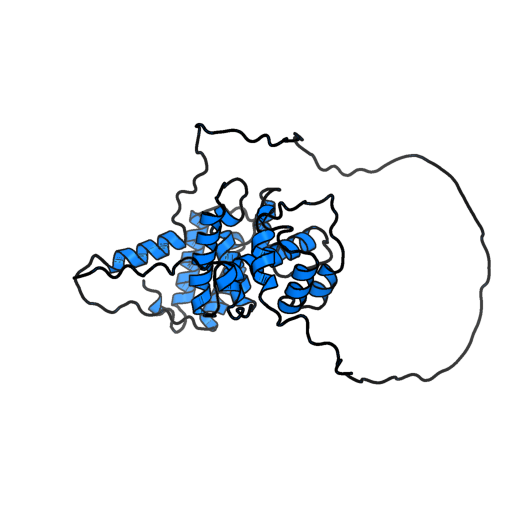.334 4.965 -0.192 1.00 95.88 88 MET A N 1
ATOM 739 C CA . MET A 1 88 ? 8.558 4.168 -0.322 1.00 95.88 88 MET A CA 1
ATOM 740 C C . MET A 1 88 ? 8.832 3.761 -1.769 1.00 95.88 88 MET A C 1
ATOM 742 O O . MET A 1 88 ? 9.970 3.856 -2.237 1.00 95.88 88 MET A O 1
ATOM 746 N N . TYR A 1 89 ? 7.791 3.390 -2.516 1.00 95.69 89 TYR A N 1
ATOM 747 C CA . TYR A 1 89 ? 7.896 3.100 -3.941 1.00 95.69 89 TYR A CA 1
ATOM 748 C C . TYR A 1 89 ? 8.435 4.303 -4.716 1.00 95.69 89 TYR A C 1
ATOM 750 O O . TYR A 1 89 ? 9.390 4.170 -5.481 1.00 95.69 89 TYR A O 1
ATOM 758 N N . MET A 1 90 ? 7.879 5.495 -4.482 1.00 93.56 90 MET A N 1
ATOM 759 C CA . MET A 1 90 ? 8.335 6.709 -5.161 1.00 93.56 90 MET A CA 1
ATOM 760 C C . MET A 1 90 ? 9.788 7.050 -4.848 1.00 93.56 90 MET A C 1
ATOM 762 O O . MET A 1 90 ? 10.534 7.412 -5.756 1.00 93.56 90 MET A O 1
ATOM 766 N N . ARG A 1 91 ? 10.221 6.852 -3.601 1.00 93.44 91 ARG A N 1
ATOM 767 C CA . ARG A 1 91 ? 11.632 6.964 -3.203 1.00 93.44 91 ARG A CA 1
ATOM 768 C C . ARG A 1 91 ? 12.529 6.004 -3.976 1.00 93.44 91 ARG A C 1
ATOM 770 O O . ARG A 1 91 ? 13.587 6.411 -4.445 1.00 93.44 91 ARG A O 1
ATOM 777 N N . ALA A 1 92 ? 12.102 4.756 -4.137 1.00 94.06 92 ALA A N 1
ATOM 778 C CA . ALA A 1 92 ? 12.849 3.738 -4.870 1.00 94.06 92 ALA A CA 1
ATOM 779 C C . ALA A 1 92 ? 12.883 3.991 -6.388 1.00 94.06 92 ALA A C 1
ATOM 781 O O . ALA A 1 92 ? 13.839 3.604 -7.063 1.00 94.06 92 ALA A O 1
ATOM 782 N N . VAL A 1 93 ? 11.855 4.639 -6.943 1.00 91.75 93 VAL A N 1
ATOM 783 C CA . VAL A 1 93 ? 11.838 5.099 -8.342 1.00 91.75 93 VAL A CA 1
ATOM 784 C C . VAL A 1 93 ? 12.773 6.291 -8.532 1.00 91.75 93 VAL A C 1
ATOM 786 O O . VAL A 1 93 ? 13.560 6.297 -9.474 1.00 91.75 93 VAL A O 1
ATOM 789 N N . GLU A 1 94 ? 12.715 7.279 -7.639 1.00 91.00 94 GLU A N 1
ATOM 790 C CA . GLU A 1 94 ? 13.532 8.490 -7.730 1.00 91.00 94 GLU A CA 1
ATOM 791 C C . GLU A 1 94 ? 15.022 8.223 -7.492 1.00 91.00 94 GLU A C 1
ATOM 793 O O . GLU A 1 94 ? 15.871 8.892 -8.079 1.00 91.00 94 GLU A O 1
ATOM 798 N N . ARG A 1 95 ? 15.349 7.245 -6.639 1.00 90.69 95 ARG A N 1
ATOM 799 C CA . ARG A 1 95 ? 16.725 6.926 -6.246 1.00 90.69 95 ARG A CA 1
ATOM 800 C C . ARG A 1 95 ? 17.074 5.504 -6.679 1.00 90.69 95 ARG A C 1
ATOM 802 O O . ARG A 1 95 ? 16.842 4.566 -5.923 1.00 90.69 95 ARG A O 1
ATOM 809 N N . PRO A 1 96 ? 17.654 5.314 -7.879 1.00 86.12 96 PRO A N 1
ATOM 810 C CA . PRO A 1 96 ? 17.997 3.986 -8.385 1.00 86.12 96 PRO A CA 1
ATOM 811 C C . PRO A 1 96 ? 18.947 3.183 -7.488 1.00 86.12 96 PRO A C 1
ATOM 813 O O . PRO A 1 96 ? 18.874 1.962 -7.510 1.00 86.12 96 PRO A O 1
ATOM 816 N N . CYS A 1 97 ? 19.792 3.847 -6.689 1.00 87.38 97 CYS A N 1
ATOM 817 C CA . CYS A 1 97 ? 20.675 3.200 -5.713 1.00 87.38 97 CYS A CA 1
ATOM 818 C C . CYS A 1 97 ? 19.941 2.631 -4.488 1.00 87.38 97 CYS A C 1
ATOM 820 O O . CYS A 1 97 ? 20.522 1.848 -3.741 1.00 87.38 97 CYS A O 1
ATOM 822 N N . PHE A 1 98 ? 18.685 3.021 -4.263 1.00 92.19 98 PHE A N 1
ATOM 823 C CA . PHE A 1 98 ? 17.855 2.473 -3.203 1.00 92.19 98 PHE A CA 1
ATOM 824 C C . PHE A 1 98 ? 17.080 1.259 -3.726 1.00 92.19 98 PHE A C 1
ATOM 826 O O . PHE A 1 98 ? 16.019 1.377 -4.351 1.00 92.19 98 PHE A O 1
ATOM 833 N N . GLU A 1 99 ? 17.625 0.073 -3.465 1.00 89.38 99 GLU A N 1
ATOM 834 C CA . GLU A 1 99 ? 16.976 -1.195 -3.787 1.00 89.38 99 GLU A CA 1
ATOM 835 C C . GLU A 1 99 ? 15.924 -1.546 -2.736 1.00 89.38 99 GLU A C 1
ATOM 837 O O . GLU A 1 99 ? 16.188 -2.190 -1.725 1.00 89.38 99 GLU A O 1
ATOM 842 N N . TRP A 1 100 ? 14.694 -1.100 -2.984 1.00 94.38 100 TRP A N 1
ATOM 843 C CA . TRP A 1 100 ? 13.560 -1.456 -2.145 1.00 94.38 100 TRP A CA 1
ATOM 844 C C . TRP A 1 100 ? 12.904 -2.761 -2.606 1.00 94.38 100 TRP A C 1
ATOM 846 O O . TRP A 1 100 ? 12.517 -2.898 -3.769 1.00 94.38 100 TRP A O 1
ATOM 856 N N . ARG A 1 101 ? 12.707 -3.701 -1.678 1.00 92.94 101 ARG A N 1
ATOM 857 C CA . ARG A 1 101 ? 12.231 -5.073 -1.944 1.00 92.94 101 ARG A CA 1
ATOM 858 C C . ARG A 1 101 ? 10.887 -5.179 -2.677 1.00 92.94 101 ARG A C 1
ATOM 860 O O . ARG A 1 101 ? 10.687 -6.111 -3.449 1.00 92.94 101 ARG A O 1
ATOM 867 N N . PHE A 1 102 ? 9.987 -4.206 -2.517 1.00 94.25 102 PHE A N 1
ATOM 868 C CA . PHE A 1 102 ? 8.697 -4.186 -3.226 1.00 94.25 102 PHE A CA 1
ATOM 869 C C . PHE A 1 102 ? 8.705 -3.368 -4.525 1.00 94.25 102 PHE A C 1
ATOM 871 O O . PHE A 1 102 ? 7.689 -3.335 -5.222 1.00 94.25 102 PHE A O 1
ATOM 878 N N . LYS A 1 103 ? 9.834 -2.747 -4.907 1.00 94.25 103 LYS A N 1
ATOM 879 C CA . LYS A 1 103 ? 9.935 -1.911 -6.118 1.00 94.25 103 LYS A CA 1
ATOM 880 C C . LYS A 1 103 ? 9.461 -2.656 -7.368 1.00 94.25 103 LYS A C 1
ATOM 882 O O . LYS A 1 103 ? 8.664 -2.120 -8.133 1.00 94.25 103 LYS A O 1
ATOM 887 N N . GLY A 1 104 ? 9.899 -3.903 -7.554 1.00 94.25 104 GLY A N 1
ATOM 888 C CA . GLY A 1 104 ? 9.474 -4.730 -8.689 1.00 94.25 104 GLY A CA 1
ATOM 889 C C . GLY A 1 104 ? 7.985 -5.092 -8.642 1.00 94.25 104 GLY A C 1
ATOM 890 O O . GLY A 1 104 ? 7.283 -4.971 -9.644 1.00 94.25 104 GLY A O 1
ATOM 891 N N . ALA A 1 105 ? 7.474 -5.470 -7.467 1.00 95.00 105 ALA A N 1
ATOM 892 C CA . ALA A 1 105 ? 6.073 -5.858 -7.291 1.00 95.00 105 ALA A CA 1
ATOM 893 C C . ALA A 1 105 ? 5.097 -4.694 -7.547 1.00 95.00 105 ALA A C 1
ATOM 895 O O . ALA A 1 105 ? 3.990 -4.917 -8.039 1.00 95.00 105 ALA A O 1
ATOM 896 N N . MET A 1 106 ? 5.526 -3.458 -7.277 1.00 96.25 106 MET A N 1
ATOM 897 C CA . MET A 1 106 ? 4.750 -2.230 -7.479 1.00 96.25 106 MET A CA 1
ATOM 898 C C . MET A 1 106 ? 4.973 -1.561 -8.849 1.00 96.25 106 MET A C 1
ATOM 900 O O . MET A 1 106 ? 4.384 -0.517 -9.131 1.00 96.25 106 MET A O 1
ATOM 904 N N . ALA A 1 107 ? 5.748 -2.174 -9.753 1.00 94.81 107 ALA A N 1
ATOM 905 C CA . ALA A 1 107 ? 6.078 -1.601 -11.064 1.00 94.81 107 ALA A CA 1
ATOM 906 C C . ALA A 1 107 ? 4.860 -1.336 -11.975 1.00 94.81 107 ALA A C 1
ATOM 908 O O . ALA A 1 107 ? 4.959 -0.565 -12.928 1.00 94.81 107 ALA A O 1
ATOM 909 N N . PHE A 1 108 ? 3.688 -1.910 -11.676 1.00 93.81 108 PHE A N 1
ATOM 910 C CA . PHE A 1 108 ? 2.441 -1.627 -12.400 1.00 93.81 108 PHE A CA 1
ATOM 911 C C . PHE A 1 108 ? 2.000 -0.151 -12.297 1.00 93.81 108 PHE A C 1
ATOM 913 O O . PHE A 1 108 ? 1.287 0.350 -13.166 1.00 93.81 108 PHE A O 1
ATOM 920 N N . HIS A 1 109 ? 2.493 0.600 -11.308 1.00 93.69 109 HIS A N 1
ATOM 921 C CA . HIS A 1 109 ? 2.305 2.051 -11.239 1.00 93.69 109 HIS A CA 1
ATOM 922 C C . HIS A 1 109 ? 3.066 2.831 -12.325 1.00 93.69 109 HIS A C 1
ATOM 924 O O . HIS A 1 109 ? 2.791 4.013 -12.523 1.00 93.69 109 HIS A O 1
ATOM 930 N N . ASN A 1 110 ? 3.994 2.202 -13.053 1.00 91.25 110 ASN A N 1
ATOM 931 C CA . ASN A 1 110 ? 4.710 2.846 -14.157 1.00 91.25 110 ASN A CA 1
ATOM 932 C C . ASN A 1 110 ? 3.913 2.846 -15.466 1.00 91.25 110 ASN A C 1
ATOM 934 O O . ASN A 1 110 ? 4.281 3.566 -16.388 1.00 91.25 110 ASN A O 1
ATOM 938 N N . GLU A 1 111 ? 2.811 2.088 -15.553 1.00 89.12 111 GLU A N 1
ATOM 939 C CA . GLU A 1 111 ? 1.983 2.041 -16.766 1.00 89.12 111 GLU A CA 1
ATOM 940 C C . GLU A 1 111 ? 1.349 3.399 -17.107 1.00 89.12 111 GLU A C 1
ATOM 942 O O . GLU A 1 111 ? 1.048 3.664 -18.272 1.00 89.12 111 GLU A O 1
ATOM 947 N N . PHE A 1 112 ? 1.133 4.263 -16.110 1.00 88.25 112 PHE A N 1
ATOM 948 C CA . PHE A 1 112 ? 0.591 5.600 -16.313 1.00 88.25 112 PHE A CA 1
ATOM 949 C C . PHE A 1 112 ? 1.071 6.570 -15.228 1.00 88.25 112 PHE A C 1
ATOM 951 O O . PHE A 1 112 ? 1.061 6.252 -14.041 1.00 88.25 112 PHE A O 1
ATOM 958 N N . ALA A 1 113 ? 1.478 7.779 -15.627 1.00 85.62 113 ALA A N 1
ATOM 959 C CA . ALA A 1 113 ? 2.165 8.725 -14.743 1.00 85.62 113 ALA A CA 1
ATOM 960 C C . ALA A 1 113 ? 1.332 9.181 -13.532 1.00 85.62 113 ALA A C 1
ATOM 962 O O . ALA A 1 113 ? 1.904 9.493 -12.488 1.00 85.62 113 ALA A O 1
ATOM 963 N N . ALA A 1 114 ? 0.000 9.202 -13.656 1.00 89.25 114 ALA A N 1
ATOM 964 C CA . ALA A 1 114 ? -0.892 9.597 -12.568 1.00 89.25 114 ALA A CA 1
ATOM 965 C C . ALA A 1 114 ? -1.231 8.449 -11.597 1.00 89.25 114 ALA A C 1
ATOM 967 O O . ALA A 1 114 ? -1.910 8.680 -10.598 1.00 89.25 114 ALA A O 1
ATOM 968 N N . ASN A 1 115 ? -0.771 7.219 -11.854 1.00 93.38 115 ASN A N 1
ATOM 969 C CA . ASN A 1 115 ? -1.084 6.078 -10.997 1.00 93.38 115 ASN A CA 1
ATOM 970 C C . ASN A 1 115 ? -0.527 6.273 -9.585 1.00 93.38 115 ASN A C 1
ATOM 972 O O . ASN A 1 115 ? 0.663 6.534 -9.391 1.00 93.38 115 ASN A O 1
ATOM 976 N N . GLY A 1 116 ? -1.399 6.095 -8.593 1.00 90.38 116 GLY A N 1
ATOM 977 C CA . GLY A 1 116 ? -1.071 6.209 -7.174 1.00 90.38 116 GLY A CA 1
ATOM 978 C C . GLY A 1 116 ? -0.844 7.638 -6.665 1.00 90.38 116 GLY A C 1
ATOM 979 O O . GLY A 1 116 ? -0.568 7.807 -5.478 1.00 90.38 116 GLY A O 1
ATOM 980 N N . VAL A 1 117 ? -0.994 8.669 -7.510 1.00 91.88 117 VAL A N 1
ATOM 981 C CA . VAL A 1 117 ? -0.851 10.086 -7.111 1.00 91.88 117 VAL A CA 1
ATOM 982 C C . VAL A 1 117 ? -1.807 10.460 -5.976 1.00 91.88 117 VAL A C 1
ATOM 984 O O . VAL A 1 117 ? -1.456 11.295 -5.144 1.00 91.88 117 VAL A O 1
ATOM 987 N N . GLN A 1 118 ? -2.970 9.808 -5.897 1.00 92.44 118 GLN A N 1
ATOM 988 C CA . GLN A 1 118 ? -3.954 10.037 -4.841 1.00 92.44 118 GLN A CA 1
ATOM 989 C C . GLN A 1 118 ? -3.470 9.667 -3.433 1.00 92.44 118 GLN A C 1
ATOM 991 O O . GLN A 1 118 ? -3.958 10.234 -2.459 1.00 92.44 118 GLN A O 1
ATOM 996 N N . TYR A 1 119 ? -2.512 8.743 -3.321 1.00 95.69 119 TYR A N 1
ATOM 997 C CA . TYR A 1 119 ? -1.971 8.293 -2.036 1.00 95.69 119 TYR A CA 1
ATOM 998 C C . TYR A 1 119 ? -0.739 9.091 -1.623 1.00 95.69 119 TYR A C 1
ATOM 1000 O O . TYR A 1 119 ? -0.533 9.333 -0.436 1.00 95.69 119 TYR A O 1
ATOM 1008 N N . LEU A 1 120 ? 0.046 9.557 -2.596 1.00 93.88 120 LEU A N 1
ATOM 1009 C CA . LEU A 1 120 ? 1.220 10.382 -2.336 1.00 93.88 120 LEU A CA 1
ATOM 1010 C C . LEU A 1 120 ? 0.837 11.676 -1.621 1.00 93.88 120 LEU A C 1
ATOM 1012 O O . LEU A 1 120 ? -0.168 12.319 -1.944 1.00 93.88 120 LEU A O 1
ATOM 1016 N N . SER A 1 121 ? 1.672 12.059 -0.658 1.00 92.69 121 SER A N 1
ATOM 1017 C CA . SER A 1 121 ? 1.461 13.215 0.214 1.00 92.69 121 SER A CA 1
ATOM 1018 C C . SER A 1 121 ? 0.208 13.124 1.097 1.00 92.69 121 SER A C 1
ATOM 1020 O O . SER A 1 121 ? -0.199 14.129 1.672 1.00 92.69 121 SER A O 1
ATOM 1022 N N . SER A 1 122 ? -0.415 11.943 1.230 1.00 95.62 122 SER A N 1
ATOM 1023 C CA . SER A 1 122 ? -1.493 11.731 2.213 1.00 95.62 122 SER A CA 1
ATOM 1024 C C . SER A 1 122 ? -0.964 11.583 3.642 1.00 95.62 122 SER A C 1
ATOM 1026 O O . SER A 1 122 ? -1.736 11.675 4.587 1.00 95.62 122 SER A O 1
ATOM 1028 N N . LEU A 1 123 ? 0.341 11.372 3.812 1.00 95.00 123 LEU A N 1
ATOM 1029 C CA . LEU A 1 123 ? 1.017 11.346 5.106 1.00 95.00 123 LEU A CA 1
ATOM 1030 C C . LEU A 1 123 ? 1.807 12.647 5.270 1.00 95.00 123 LEU A C 1
ATOM 1032 O O . LEU A 1 123 ? 2.491 13.071 4.333 1.00 95.00 123 LEU A O 1
ATOM 1036 N N . THR A 1 124 ? 1.728 13.280 6.443 1.00 92.62 124 THR A N 1
ATOM 1037 C CA . THR A 1 124 ? 2.630 14.399 6.759 1.00 92.62 124 THR A CA 1
ATOM 1038 C C . THR A 1 124 ? 4.063 13.877 6.920 1.00 92.62 124 THR A C 1
ATOM 1040 O O . THR A 1 124 ? 4.245 12.676 7.141 1.00 92.62 124 THR A O 1
ATOM 1043 N N . PRO A 1 125 ? 5.098 14.731 6.813 1.00 91.56 125 PRO A N 1
ATOM 1044 C CA . PRO A 1 125 ? 6.481 14.302 7.027 1.00 91.56 125 PRO A CA 1
ATOM 1045 C C . PRO A 1 125 ? 6.699 13.608 8.378 1.00 91.56 125 PRO A C 1
ATOM 1047 O O . PRO A 1 125 ? 7.422 12.617 8.447 1.00 91.56 125 PRO A O 1
ATOM 1050 N N . GLU A 1 126 ? 6.030 14.088 9.427 1.00 92.31 126 GLU A N 1
ATOM 1051 C CA . GLU A 1 126 ? 6.095 13.534 10.781 1.00 92.31 126 GLU A CA 1
ATOM 1052 C C . GLU A 1 126 ? 5.472 12.135 10.820 1.00 92.31 126 GLU A C 1
ATOM 1054 O O . GLU A 1 126 ? 6.141 11.171 11.181 1.00 92.31 126 GLU A O 1
ATOM 1059 N N . ILE A 1 127 ? 4.236 11.998 10.323 1.00 94.50 127 ILE A N 1
ATOM 1060 C CA . ILE A 1 127 ? 3.541 10.706 10.255 1.00 94.50 127 ILE A CA 1
ATOM 1061 C C . ILE A 1 127 ? 4.328 9.705 9.402 1.00 94.50 127 ILE A C 1
ATOM 1063 O O . ILE A 1 127 ? 4.447 8.535 9.758 1.00 94.50 127 ILE A O 1
ATOM 1067 N N . LEU A 1 128 ? 4.879 10.143 8.267 1.00 95.25 128 LEU A N 1
ATOM 1068 C CA . LEU A 1 128 ? 5.682 9.283 7.404 1.00 95.25 128 LEU A CA 1
ATOM 1069 C C . LEU A 1 128 ? 6.938 8.785 8.130 1.00 95.25 128 LEU A C 1
ATOM 1071 O O . LEU A 1 128 ? 7.286 7.612 7.989 1.00 95.25 128 LEU A O 1
ATOM 1075 N N . SER A 1 129 ? 7.603 9.645 8.904 1.00 94.00 129 SER A N 1
ATOM 1076 C CA . SER A 1 129 ? 8.755 9.261 9.724 1.00 94.00 129 SER A CA 1
ATOM 1077 C C . SER A 1 129 ? 8.371 8.199 10.759 1.00 94.00 129 SER A C 1
ATOM 1079 O O . SER A 1 129 ? 9.011 7.148 10.817 1.00 94.00 129 SER A O 1
ATOM 1081 N N . ASP A 1 130 ? 7.284 8.418 11.501 1.00 93.12 130 ASP A N 1
ATOM 1082 C CA . ASP A 1 130 ? 6.806 7.495 12.539 1.00 93.12 130 ASP A CA 1
ATOM 1083 C C . ASP A 1 130 ? 6.386 6.141 11.956 1.00 93.12 130 ASP A C 1
ATOM 1085 O O . ASP A 1 130 ? 6.767 5.080 12.451 1.00 93.12 130 ASP A O 1
ATOM 1089 N N . LEU A 1 131 ? 5.660 6.154 10.837 1.00 94.81 131 LEU A N 1
ATOM 1090 C CA . LEU A 1 131 ? 5.291 4.929 10.133 1.00 94.81 131 LEU A CA 1
ATOM 1091 C C . LEU A 1 1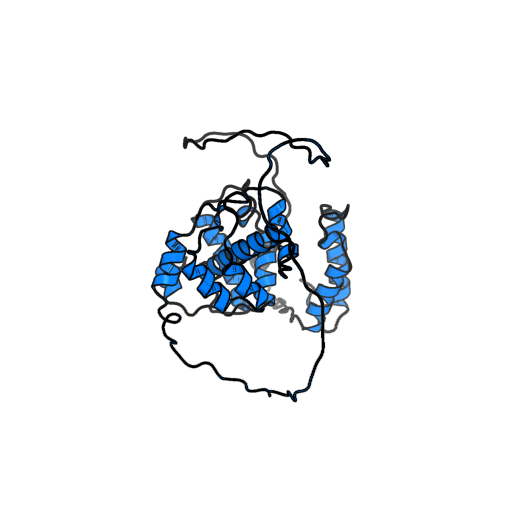31 ? 6.502 4.194 9.578 1.00 94.81 131 LEU A C 1
ATOM 1093 O O . LEU A 1 131 ? 6.492 2.971 9.504 1.00 94.81 131 LEU A O 1
ATOM 1097 N N . THR A 1 132 ? 7.557 4.909 9.200 1.00 95.00 132 THR A N 1
ATOM 1098 C CA . THR A 1 132 ? 8.786 4.270 8.728 1.00 95.00 132 THR A CA 1
ATOM 1099 C C . THR A 1 132 ? 9.543 3.622 9.875 1.00 95.00 132 THR A C 1
ATOM 1101 O O . THR A 1 132 ? 10.050 2.525 9.682 1.00 95.00 132 THR A O 1
ATOM 1104 N N . LEU A 1 133 ? 9.546 4.211 11.075 1.00 93.00 133 LEU A N 1
ATOM 1105 C CA . LEU A 1 133 ? 10.045 3.525 12.274 1.00 93.00 133 LEU A CA 1
ATOM 1106 C C . LEU A 1 133 ? 9.282 2.224 12.546 1.00 93.00 133 LEU A C 1
ATOM 1108 O O . LEU A 1 133 ? 9.889 1.231 12.932 1.00 93.00 133 LEU A O 1
ATOM 1112 N N . LEU A 1 134 ? 7.967 2.224 12.318 1.00 92.25 134 LEU A N 1
ATOM 1113 C CA . LEU A 1 134 ? 7.118 1.055 12.541 1.00 92.25 134 LEU A CA 1
ATOM 1114 C C . LEU A 1 134 ? 7.245 -0.009 11.437 1.00 92.25 134 LEU A C 1
ATOM 1116 O O . LEU A 1 134 ? 7.142 -1.204 11.702 1.00 92.25 134 LEU A O 1
ATOM 1120 N N . TYR A 1 135 ? 7.396 0.411 10.181 1.00 95.00 135 TYR A N 1
ATOM 1121 C CA . TYR A 1 135 ? 7.246 -0.461 9.016 1.00 95.00 135 TYR A CA 1
ATOM 1122 C C . TYR A 1 135 ? 8.533 -0.783 8.274 1.00 95.00 135 TYR A C 1
ATOM 1124 O O . TYR A 1 135 ? 8.505 -1.725 7.471 1.00 95.00 135 TYR A O 1
ATOM 1132 N N . ALA A 1 136 ? 9.610 -0.033 8.483 1.00 93.38 136 ALA A N 1
ATOM 1133 C CA . ALA A 1 136 ? 10.894 -0.367 7.894 1.00 93.38 136 ALA A CA 1
ATOM 1134 C C . ALA A 1 136 ? 11.437 -1.662 8.505 1.00 93.38 136 ALA A C 1
ATOM 1136 O O . ALA A 1 136 ? 11.357 -1.890 9.708 1.00 93.38 136 ALA A O 1
ATOM 1137 N N . GLU A 1 137 ? 12.017 -2.499 7.660 1.00 91.38 137 GLU A N 1
ATOM 1138 C CA . GLU A 1 137 ? 12.734 -3.709 8.071 1.00 91.38 137 GLU A CA 1
ATOM 1139 C C . GLU A 1 137 ? 14.245 -3.540 7.984 1.00 91.38 137 GLU A C 1
ATOM 1141 O O . GLU A 1 137 ? 14.996 -4.300 8.592 1.00 91.38 137 GLU A O 1
ATOM 1146 N N . THR A 1 138 ? 14.706 -2.538 7.236 1.00 91.75 138 THR A N 1
ATOM 1147 C CA . THR A 1 138 ? 16.131 -2.254 7.074 1.00 91.75 138 THR A CA 1
ATOM 1148 C C . THR A 1 138 ? 16.444 -0.812 7.441 1.00 91.75 138 THR A C 1
ATOM 1150 O O . THR A 1 138 ? 15.641 0.097 7.228 1.00 91.75 138 THR A O 1
ATOM 1153 N N . GLU A 1 139 ? 17.659 -0.580 7.934 1.00 90.69 139 GLU A N 1
ATOM 1154 C CA . GLU A 1 139 ? 18.154 0.771 8.213 1.00 90.69 139 GLU A CA 1
ATOM 1155 C C . GLU A 1 139 ? 18.172 1.637 6.941 1.00 90.69 139 GLU A C 1
ATOM 1157 O O . GLU A 1 139 ? 17.864 2.824 6.991 1.00 90.69 139 GLU A O 1
ATOM 1162 N N . ALA A 1 140 ? 18.413 1.031 5.774 1.00 90.75 140 ALA A N 1
ATOM 1163 C CA . ALA A 1 140 ? 18.360 1.719 4.485 1.00 90.75 140 ALA A CA 1
ATOM 1164 C C . ALA A 1 140 ? 16.962 2.279 4.154 1.00 90.75 140 ALA A C 1
ATOM 1166 O O . ALA A 1 140 ? 16.857 3.388 3.627 1.00 90.75 140 ALA A O 1
ATOM 1167 N N . GLU A 1 141 ? 15.888 1.544 4.471 1.00 93.56 141 GLU A N 1
ATOM 1168 C CA . GLU A 1 141 ? 14.510 2.035 4.322 1.00 93.56 141 GLU A CA 1
ATOM 1169 C C . GLU A 1 141 ? 14.250 3.241 5.237 1.00 93.56 141 GLU A C 1
ATOM 1171 O O . GLU A 1 141 ? 13.630 4.216 4.807 1.00 93.56 141 GLU A O 1
ATOM 1176 N N . TYR A 1 142 ? 14.770 3.205 6.466 1.00 92.88 142 TYR A N 1
ATOM 1177 C CA . TYR A 1 142 ? 14.621 4.294 7.428 1.00 92.88 142 TYR A CA 1
ATOM 1178 C C . TYR A 1 142 ? 15.388 5.560 7.020 1.00 92.88 142 TYR A C 1
ATOM 1180 O O . TYR A 1 142 ? 14.818 6.654 6.989 1.00 92.88 142 TYR A O 1
ATOM 1188 N N . GLU A 1 143 ? 16.661 5.429 6.639 1.00 91.38 143 GLU A N 1
ATOM 1189 C CA . GLU A 1 143 ? 17.473 6.568 6.190 1.00 91.38 143 GLU A CA 1
ATOM 1190 C C . GLU A 1 143 ? 16.878 7.247 4.953 1.00 91.38 143 GLU A C 1
ATOM 1192 O O . GLU A 1 143 ? 16.955 8.469 4.801 1.00 91.38 143 GLU A O 1
ATOM 1197 N N . GLN A 1 144 ? 16.206 6.482 4.091 1.00 91.38 144 GLN A N 1
ATOM 1198 C CA . GLN A 1 144 ? 15.607 7.019 2.877 1.00 91.38 144 GLN A CA 1
ATOM 1199 C C . GLN A 1 144 ? 14.521 8.062 3.105 1.00 91.38 144 GLN A C 1
ATOM 1201 O O . GLN A 1 144 ? 14.346 8.964 2.274 1.00 91.38 144 GLN A O 1
ATOM 1206 N N . VAL A 1 145 ? 13.778 7.935 4.201 1.00 91.06 145 VAL A N 1
ATOM 1207 C CA . VAL A 1 145 ? 12.657 8.825 4.510 1.00 91.06 145 VAL A CA 1
ATOM 1208 C C . VAL A 1 145 ? 13.129 10.184 5.012 1.00 91.06 145 VAL A C 1
ATOM 1210 O O . VAL A 1 145 ? 12.454 11.178 4.755 1.00 91.06 145 VAL A O 1
ATOM 1213 N N . LYS A 1 146 ? 14.331 10.257 5.593 1.00 88.44 146 LYS A N 1
ATOM 1214 C CA . LYS A 1 146 ? 14.950 11.514 6.042 1.00 88.44 146 LYS A CA 1
ATOM 1215 C C . LYS A 1 146 ? 15.394 12.419 4.895 1.00 88.44 146 LYS A C 1
ATOM 1217 O O . LYS A 1 146 ? 15.584 13.615 5.089 1.00 88.44 146 LYS A O 1
ATOM 1222 N N . ILE A 1 147 ? 15.597 11.860 3.706 1.00 89.00 147 ILE A N 1
ATOM 1223 C CA . ILE A 1 147 ? 16.073 12.611 2.546 1.00 89.00 147 ILE A CA 1
ATOM 1224 C C . ILE A 1 147 ? 14.859 13.092 1.740 1.00 89.00 147 ILE A C 1
ATOM 1226 O O . ILE A 1 147 ? 14.038 12.284 1.292 1.00 89.00 147 ILE A O 1
ATOM 1230 N N . GLU A 1 148 ? 14.780 14.398 1.483 1.00 85.25 148 GLU A N 1
ATOM 1231 C CA . GLU A 1 148 ? 13.680 15.016 0.733 1.00 85.25 148 GLU A CA 1
ATOM 1232 C C . GLU A 1 148 ? 13.580 14.523 -0.719 1.00 85.25 148 GLU A C 1
ATOM 1234 O O . GLU A 1 148 ? 14.585 14.339 -1.413 1.00 85.25 148 GLU A O 1
ATOM 1239 N N . LEU A 1 149 ? 12.346 14.319 -1.188 1.00 84.88 149 LEU A N 1
ATOM 1240 C CA . LEU A 1 149 ? 12.062 13.994 -2.585 1.00 84.88 149 LEU A CA 1
ATOM 1241 C C . LEU A 1 149 ? 12.171 15.229 -3.487 1.00 84.88 149 LEU A C 1
ATOM 1243 O O . LEU A 1 149 ? 11.848 16.357 -3.100 1.00 84.88 149 LEU A O 1
ATOM 1247 N N . ASN A 1 150 ? 12.551 15.006 -4.739 1.00 80.69 150 ASN A N 1
ATOM 1248 C CA . ASN A 1 150 ? 12.619 16.035 -5.755 1.00 80.69 150 ASN A CA 1
ATOM 1249 C C . ASN A 1 150 ? 11.210 16.479 -6.161 1.00 80.69 150 ASN A C 1
ATOM 1251 O O . ASN A 1 150 ? 10.462 15.767 -6.835 1.00 80.69 150 ASN A O 1
ATOM 1255 N N . LYS A 1 151 ? 10.884 17.735 -5.838 1.00 74.06 151 LYS A N 1
ATOM 1256 C CA . LYS A 1 151 ? 9.590 18.373 -6.135 1.00 74.06 151 LYS A CA 1
ATOM 1257 C C . LYS A 1 151 ? 9.219 18.380 -7.628 1.00 74.06 151 LYS A C 1
ATOM 1259 O O . LYS A 1 151 ? 8.065 18.644 -7.955 1.00 74.06 151 LYS A O 1
ATOM 1264 N N . LYS A 1 152 ? 10.168 18.105 -8.534 1.00 74.75 152 LYS A N 1
ATOM 1265 C CA . LYS A 1 152 ? 9.945 18.038 -9.987 1.00 74.75 152 LYS A CA 1
ATOM 1266 C C . LYS A 1 152 ? 9.465 16.669 -10.487 1.00 74.75 152 LYS A C 1
ATOM 1268 O O . LYS A 1 152 ? 8.943 16.615 -11.594 1.00 74.75 152 LYS A O 1
ATOM 1273 N N . LEU A 1 153 ? 9.663 15.580 -9.735 1.00 71.06 153 LEU A N 1
ATOM 1274 C CA . LEU A 1 153 ? 9.499 14.222 -10.271 1.00 71.06 153 LEU A CA 1
ATOM 1275 C C . LEU A 1 153 ? 8.038 13.748 -10.273 1.00 71.06 153 LEU A C 1
ATOM 1277 O O . LEU A 1 153 ? 7.538 13.262 -11.286 1.00 71.06 153 LEU A O 1
ATOM 1281 N N . ARG A 1 154 ? 7.340 13.887 -9.140 1.00 78.31 154 ARG A N 1
ATOM 1282 C CA . ARG A 1 154 ? 5.912 13.562 -9.023 1.00 78.31 154 ARG A CA 1
ATOM 1283 C C . ARG A 1 154 ? 5.318 14.246 -7.794 1.00 78.31 154 ARG A C 1
ATOM 1285 O O . ARG A 1 154 ? 5.789 14.029 -6.683 1.00 78.31 154 ARG A O 1
ATOM 1292 N N . LYS A 1 155 ? 4.275 15.056 -7.986 1.00 81.12 155 LYS A N 1
ATOM 1293 C CA . LYS A 1 155 ? 3.534 15.690 -6.887 1.00 81.12 155 LYS A CA 1
ATOM 1294 C C . LYS A 1 155 ? 2.296 14.854 -6.561 1.00 81.12 155 LYS A C 1
ATOM 1296 O O . LYS A 1 155 ? 1.549 14.510 -7.474 1.00 81.12 155 LYS A O 1
ATOM 1301 N N . GLY A 1 156 ? 2.104 14.520 -5.287 1.00 86.44 156 GLY A N 1
ATOM 1302 C CA . GLY A 1 156 ? 0.894 13.857 -4.800 1.00 86.44 156 GLY A CA 1
ATOM 1303 C C . GLY A 1 156 ? -0.317 14.787 -4.776 1.00 86.44 156 GLY A C 1
ATOM 1304 O O . GLY A 1 156 ? -0.165 16.010 -4.825 1.00 86.44 156 GLY A O 1
ATOM 1305 N N . SER A 1 157 ? -1.521 14.216 -4.690 1.00 88.00 157 SER A N 1
ATOM 1306 C CA . SER A 1 157 ? -2.753 14.994 -4.495 1.00 88.00 157 SER A CA 1
ATOM 1307 C C . SER A 1 157 ? -3.215 15.042 -3.037 1.00 88.00 157 SER A C 1
ATOM 1309 O O . SER A 1 157 ? -4.221 15.693 -2.769 1.00 88.00 157 SER A O 1
ATOM 1311 N N . ALA A 1 158 ? -2.523 14.353 -2.117 1.00 88.25 158 ALA A N 1
ATOM 1312 C CA . ALA A 1 158 ? -2.860 14.304 -0.692 1.00 88.25 158 ALA A CA 1
ATOM 1313 C C . ALA A 1 158 ? -4.326 13.904 -0.427 1.00 88.25 158 ALA A C 1
ATOM 1315 O O . ALA A 1 158 ? -4.976 14.439 0.476 1.00 88.25 158 ALA A O 1
ATOM 1316 N N . GLY A 1 159 ? -4.854 12.979 -1.240 1.00 92.06 159 GLY A N 1
ATOM 1317 C CA . GLY A 1 159 ? -6.285 12.679 -1.316 1.00 92.06 159 GLY A CA 1
ATOM 1318 C C . GLY A 1 159 ? -6.891 12.193 -0.000 1.00 92.06 159 GLY A C 1
ATOM 1319 O O . GLY A 1 159 ? -8.079 12.414 0.218 1.00 92.06 159 GLY A O 1
ATOM 1320 N N . TYR A 1 160 ? -6.078 11.599 0.876 1.00 95.31 160 TYR A N 1
ATOM 1321 C CA . TYR A 1 160 ? -6.493 11.055 2.174 1.00 95.31 160 TYR A CA 1
ATOM 1322 C C . TYR A 1 160 ? -5.840 11.768 3.368 1.00 95.31 160 TYR A C 1
ATOM 1324 O O . TYR A 1 160 ? -5.817 11.237 4.473 1.00 95.31 160 TYR A O 1
ATOM 1332 N N . SER A 1 161 ? -5.252 12.949 3.157 1.00 94.38 161 SER A N 1
ATOM 1333 C CA . SER A 1 161 ? -4.461 13.636 4.190 1.00 94.38 161 SER A CA 1
ATOM 1334 C C . SER A 1 161 ? -5.255 14.019 5.437 1.00 94.38 161 SER A C 1
ATOM 1336 O O . SER A 1 161 ? -4.748 13.875 6.548 1.00 94.38 161 SER A O 1
ATOM 1338 N N . ALA A 1 162 ? -6.500 14.475 5.278 1.00 93.69 162 ALA A N 1
ATOM 1339 C CA . ALA A 1 162 ? -7.355 14.831 6.406 1.00 93.69 162 ALA A CA 1
ATOM 1340 C C . ALA A 1 162 ? -7.693 13.597 7.254 1.00 93.69 162 ALA A C 1
ATOM 1342 O O . ALA A 1 162 ? -7.580 13.632 8.476 1.00 93.69 162 ALA A O 1
ATOM 1343 N N . GLU A 1 163 ? -8.045 12.493 6.601 1.00 94.50 163 GLU A N 1
ATOM 1344 C CA . GLU A 1 163 ? -8.395 11.237 7.250 1.00 94.50 163 GLU A CA 1
ATOM 1345 C C . GLU A 1 163 ? -7.179 10.601 7.937 1.00 94.50 163 GLU A C 1
ATOM 1347 O O . GLU A 1 163 ? -7.266 10.221 9.100 1.00 94.50 163 GLU A O 1
ATOM 1352 N N . MET A 1 164 ? -6.018 10.559 7.274 1.00 94.75 164 MET A N 1
ATOM 1353 C CA . MET A 1 164 ? -4.774 10.076 7.890 1.00 94.75 164 MET A CA 1
ATOM 1354 C C . MET A 1 164 ? -4.386 10.926 9.104 1.00 94.75 164 MET A C 1
ATOM 1356 O O . MET A 1 164 ? -3.976 10.389 10.130 1.00 94.75 164 MET A O 1
ATOM 1360 N N . LEU A 1 165 ? -4.578 12.247 9.045 1.00 93.38 165 LEU A N 1
ATOM 1361 C CA . LEU A 1 165 ? -4.329 13.107 10.196 1.00 93.38 165 LEU A CA 1
ATOM 1362 C C . LEU A 1 165 ? -5.235 12.746 11.384 1.00 93.38 165 LEU A C 1
ATOM 1364 O O . LEU A 1 165 ? -4.759 12.718 12.516 1.00 93.38 165 LEU A O 1
ATOM 1368 N N . VAL A 1 166 ? -6.517 12.451 11.151 1.00 93.19 166 VAL A N 1
ATOM 1369 C CA . VAL A 1 166 ? -7.432 11.996 12.214 1.00 93.19 166 VAL A CA 1
ATOM 1370 C C . VAL A 1 166 ? -7.016 10.625 12.746 1.00 93.19 166 VAL A C 1
ATOM 1372 O O . VAL A 1 166 ? -6.908 10.457 13.960 1.00 93.19 166 VAL A O 1
ATOM 1375 N N . TYR A 1 167 ? -6.695 9.684 11.854 1.00 93.62 167 TYR A N 1
ATOM 1376 C CA . TYR A 1 167 ? -6.285 8.323 12.209 1.00 93.62 167 TYR A CA 1
ATOM 1377 C C . TYR A 1 167 ? -5.048 8.283 13.125 1.00 93.62 167 TYR A C 1
ATOM 1379 O O . TYR A 1 167 ? -4.911 7.397 13.970 1.00 93.62 167 TYR A O 1
ATOM 1387 N N . HIS A 1 168 ? -4.159 9.273 12.993 1.00 89.50 168 HIS A N 1
ATOM 1388 C CA . HIS A 1 168 ? -2.946 9.401 13.801 1.00 89.50 168 HIS A CA 1
ATOM 1389 C C . HIS A 1 168 ? -3.084 10.311 15.029 1.00 89.50 168 HIS A C 1
ATOM 1391 O O . HIS A 1 168 ? -2.416 10.068 16.029 1.00 89.50 168 HIS A O 1
ATOM 1397 N N . LYS A 1 169 ? -3.955 11.330 15.010 1.00 81.25 169 LYS A N 1
ATOM 1398 C CA . LYS A 1 169 ? -4.123 12.269 16.139 1.00 81.25 169 LYS A CA 1
ATOM 1399 C C . LYS A 1 169 ? -4.628 11.621 17.431 1.00 81.25 169 LYS A C 1
ATOM 1401 O O . LYS A 1 169 ? -4.425 12.188 18.500 1.00 81.25 169 LYS A O 1
ATOM 1406 N N . VAL A 1 170 ? -5.307 10.480 17.336 1.00 62.22 170 VAL A N 1
ATOM 1407 C CA . VAL A 1 170 ? -5.956 9.816 18.481 1.00 62.22 170 VAL A CA 1
ATOM 1408 C C . VAL A 1 170 ? -5.094 8.689 19.070 1.00 62.22 170 VAL A C 1
ATOM 1410 O O . VAL A 1 170 ? -5.465 8.132 20.095 1.00 62.22 170 VAL A O 1
ATOM 1413 N N . ASN A 1 171 ? -3.922 8.387 18.494 1.00 51.28 171 ASN A N 1
ATOM 1414 C CA . ASN A 1 171 ? -2.977 7.401 19.032 1.00 51.28 171 ASN A CA 1
ATOM 1415 C C . ASN A 1 171 ? -1.801 8.107 19.738 1.00 51.28 171 ASN A C 1
ATOM 1417 O O . ASN A 1 171 ? -0.844 8.496 19.070 1.00 51.28 171 ASN A O 1
ATOM 1421 N N . PRO A 1 172 ? -1.802 8.256 21.079 1.00 43.16 172 PRO A N 1
ATOM 1422 C CA . PRO A 1 172 ? -0.711 8.897 21.814 1.00 43.16 172 PRO A CA 1
ATOM 1423 C C . PRO A 1 172 ? 0.494 7.963 22.028 1.00 43.16 172 PRO A C 1
ATOM 1425 O O . PRO A 1 172 ? 1.416 8.310 22.758 1.00 43.16 172 PRO A O 1
ATOM 1428 N N . SER A 1 173 ? 0.505 6.755 21.455 1.00 44.94 173 SER A N 1
ATOM 1429 C CA . SER A 1 173 ? 1.434 5.696 21.869 1.00 44.94 173 SER A CA 1
ATOM 1430 C C . SER A 1 173 ? 2.812 5.718 21.197 1.00 44.94 173 SER A C 1
ATOM 1432 O O . SER A 1 173 ? 3.556 4.755 21.358 1.00 44.94 173 SER A O 1
ATOM 1434 N N . LEU A 1 174 ? 3.179 6.760 20.443 1.00 50.28 174 LEU A N 1
ATOM 1435 C CA . LEU A 1 174 ? 4.496 6.821 19.782 1.00 50.28 174 LEU A CA 1
ATOM 1436 C C . LEU A 1 174 ? 5.316 8.087 20.062 1.00 50.28 174 LEU A C 1
ATOM 1438 O O . LEU A 1 174 ? 6.452 8.172 19.604 1.00 50.28 174 LEU A O 1
ATOM 1442 N N . SER A 1 175 ? 4.822 9.025 20.874 1.00 36.69 175 SER A N 1
ATOM 1443 C CA . SER A 1 175 ? 5.574 10.244 21.212 1.00 36.69 175 SER A CA 1
ATOM 1444 C C . SER A 1 175 ? 6.121 10.293 22.640 1.00 36.69 175 SER A C 1
ATOM 1446 O O . SER A 1 175 ? 6.550 11.361 23.065 1.00 36.69 175 SER A O 1
ATOM 1448 N N . ASP A 1 176 ? 6.151 9.176 23.378 1.00 35.19 176 ASP A N 1
ATOM 1449 C CA . ASP A 1 176 ? 6.668 9.175 24.754 1.00 35.19 176 ASP A CA 1
ATOM 1450 C C . ASP A 1 176 ? 7.544 7.953 25.083 1.00 35.19 176 ASP A C 1
ATOM 1452 O O . ASP A 1 176 ? 7.270 7.149 25.967 1.00 35.19 176 ASP A O 1
ATOM 1456 N N . THR A 1 177 ? 8.663 7.825 24.366 1.00 34.19 177 THR A N 1
ATOM 1457 C CA . THR A 1 177 ? 9.873 7.202 24.927 1.00 34.19 177 THR A CA 1
ATOM 1458 C C . THR A 1 177 ? 11.080 8.079 24.634 1.00 34.19 177 THR A C 1
ATOM 1460 O O . THR A 1 177 ? 11.936 7.778 23.800 1.00 34.19 177 THR A O 1
ATOM 1463 N N . GLY A 1 178 ? 11.154 9.192 25.358 1.00 35.41 178 GLY A N 1
ATOM 1464 C CA . GLY A 1 178 ? 12.421 9.845 25.632 1.00 35.41 178 GLY A CA 1
ATOM 1465 C C . GLY A 1 178 ? 13.289 8.947 26.517 1.00 35.41 178 GLY A C 1
ATOM 1466 O O . GLY A 1 178 ? 13.005 8.756 27.691 1.00 35.41 178 GLY A O 1
ATOM 1467 N N . GLY A 1 179 ? 14.386 8.440 25.951 1.00 35.69 179 GLY A N 1
ATOM 1468 C CA . GLY A 1 179 ? 15.589 8.087 26.704 1.00 35.69 179 GLY A CA 1
ATOM 1469 C C . GLY A 1 179 ? 15.675 6.668 27.265 1.00 35.69 179 GLY A C 1
ATOM 1470 O O . GLY A 1 179 ? 15.376 6.430 28.426 1.00 35.69 179 GLY A O 1
ATOM 1471 N N . SER A 1 180 ? 16.286 5.757 26.508 1.00 28.95 180 SER A N 1
ATOM 1472 C CA . SER A 1 180 ? 17.521 5.068 26.932 1.00 28.95 180 SER A CA 1
ATOM 1473 C C . SER A 1 180 ? 18.032 4.162 25.811 1.00 28.95 180 SER A C 1
ATOM 1475 O O . SER A 1 180 ? 17.467 3.129 25.479 1.00 28.95 180 SER A O 1
ATOM 1477 N N . ARG A 1 181 ? 19.145 4.579 25.207 1.00 37.50 181 ARG A N 1
ATOM 1478 C CA . ARG A 1 181 ? 19.898 3.817 24.209 1.00 37.50 181 ARG A CA 1
ATOM 1479 C C . ARG A 1 181 ? 20.603 2.639 24.902 1.00 37.50 181 ARG A C 1
ATOM 1481 O O . ARG A 1 181 ? 21.456 2.910 25.753 1.00 37.50 181 ARG A O 1
ATOM 1488 N N . PRO A 1 182 ? 20.369 1.365 24.532 1.00 31.53 182 PRO A N 1
ATOM 1489 C CA . PRO A 1 182 ? 21.249 0.284 24.948 1.00 31.53 182 PRO A CA 1
ATOM 1490 C C . PRO A 1 182 ? 22.576 0.430 24.203 1.00 31.53 182 PRO A C 1
ATOM 1492 O O . PRO A 1 182 ? 22.669 0.348 22.978 1.00 31.53 182 PRO A O 1
ATOM 1495 N N . LYS A 1 183 ? 23.620 0.731 24.968 1.00 35.25 183 LYS A N 1
ATOM 1496 C CA . LYS A 1 183 ? 24.993 0.908 24.508 1.00 35.25 183 LYS A CA 1
ATOM 1497 C C . LYS A 1 183 ? 25.604 -0.481 24.312 1.00 35.25 183 LYS A C 1
ATOM 1499 O O . LYS A 1 183 ? 26.120 -1.052 25.267 1.00 35.25 183 LYS A O 1
ATOM 1504 N N . ILE A 1 184 ? 25.554 -1.029 23.098 1.00 33.44 184 ILE A N 1
ATOM 1505 C CA . ILE A 1 184 ? 26.325 -2.238 22.785 1.00 33.44 184 ILE A CA 1
ATOM 1506 C C . ILE A 1 184 ? 27.785 -1.831 22.576 1.00 33.44 184 ILE A C 1
ATOM 1508 O O . ILE A 1 184 ? 28.150 -1.072 21.680 1.00 33.44 184 ILE A O 1
ATOM 1512 N N . THR A 1 185 ? 28.608 -2.302 23.501 1.00 32.44 185 THR A N 1
ATOM 1513 C CA . THR A 1 185 ? 30.055 -2.175 23.573 1.00 32.44 185 THR A CA 1
ATOM 1514 C C . THR A 1 185 ? 30.725 -3.221 22.682 1.00 32.44 185 THR A C 1
ATOM 1516 O O . THR A 1 185 ? 30.531 -4.414 22.877 1.00 32.44 185 THR A O 1
ATOM 1519 N N . ALA A 1 186 ? 31.606 -2.802 21.770 1.00 30.52 186 ALA A N 1
ATOM 1520 C CA . ALA A 1 186 ? 32.638 -3.686 21.220 1.00 30.52 186 ALA A CA 1
ATOM 1521 C C . ALA A 1 186 ? 33.881 -2.897 20.760 1.00 30.52 186 ALA A C 1
ATOM 1523 O O . ALA A 1 186 ? 34.015 -2.475 19.622 1.00 30.52 186 ALA A O 1
ATOM 1524 N N . LYS A 1 187 ? 34.773 -2.699 21.737 1.00 31.89 187 LYS A N 1
ATOM 1525 C CA . LYS A 1 187 ? 36.247 -2.760 21.680 1.00 31.89 187 LYS A CA 1
ATOM 1526 C C . LYS A 1 187 ? 37.009 -1.936 20.624 1.00 31.89 187 LYS A C 1
ATOM 1528 O O . LYS A 1 187 ? 37.227 -2.336 19.488 1.00 31.89 187 LYS A O 1
ATOM 1533 N N . ARG A 1 188 ? 37.609 -0.854 21.144 1.00 29.69 188 ARG A N 1
ATOM 1534 C CA . ARG A 1 188 ? 38.880 -0.269 20.688 1.00 29.69 188 ARG A CA 1
ATOM 1535 C C . ARG A 1 188 ? 39.970 -1.343 20.585 1.00 29.69 188 ARG A C 1
ATOM 1537 O O . ARG A 1 188 ? 40.244 -2.025 21.567 1.00 29.69 188 ARG A O 1
ATOM 1544 N N . GLY A 1 189 ? 40.677 -1.353 19.461 1.00 27.53 189 GLY A N 1
ATOM 1545 C CA . GLY A 1 189 ? 42.031 -1.880 19.342 1.00 27.53 189 GLY A CA 1
ATOM 1546 C C . GLY A 1 189 ? 42.869 -0.907 18.518 1.00 27.53 189 GLY A C 1
ATOM 1547 O O . GLY A 1 189 ? 42.736 -0.850 17.304 1.00 27.53 189 GLY A O 1
ATOM 1548 N N . ARG A 1 190 ? 43.708 -0.110 19.184 1.00 34.94 190 ARG A N 1
ATOM 1549 C CA . ARG A 1 190 ? 44.821 0.624 18.569 1.00 34.94 190 ARG A CA 1
ATOM 1550 C C . ARG A 1 190 ? 46.065 0.299 19.389 1.00 34.94 190 ARG A C 1
ATOM 1552 O O . ARG A 1 190 ? 45.997 0.389 20.615 1.00 34.94 190 ARG A O 1
ATOM 1559 N N . PRO A 1 191 ? 47.200 0.041 18.734 1.00 35.25 191 PRO A N 1
ATOM 1560 C CA . PRO A 1 191 ? 48.422 0.706 19.141 1.00 35.25 191 PRO A CA 1
ATOM 1561 C C . PRO A 1 191 ? 49.042 1.490 17.980 1.00 35.25 191 PRO A C 1
ATOM 1563 O O . PRO A 1 191 ? 48.557 1.522 16.854 1.00 35.25 191 PRO A O 1
ATOM 1566 N N . ARG A 1 192 ? 50.047 2.263 18.358 1.00 33.88 192 ARG A N 1
ATOM 1567 C CA . ARG A 1 192 ? 50.528 3.518 17.792 1.00 33.88 192 ARG A CA 1
ATOM 1568 C C . ARG A 1 192 ? 51.941 3.305 17.239 1.00 33.88 192 ARG A C 1
ATOM 1570 O O . ARG A 1 192 ? 52.707 2.587 17.868 1.00 33.88 192 ARG A O 1
ATOM 1577 N N . GLY A 1 193 ? 52.295 4.018 16.170 1.00 25.05 193 GLY A N 1
ATOM 1578 C CA . GLY A 1 193 ? 53.679 4.279 15.739 1.00 25.05 193 GLY A CA 1
ATOM 1579 C C . GLY A 1 193 ? 53.821 4.262 14.214 1.00 25.05 193 GLY A C 1
ATOM 1580 O O . GLY A 1 193 ? 53.128 3.486 13.576 1.00 25.05 193 GLY A O 1
ATOM 1581 N N . SER A 1 194 ? 54.659 5.029 13.520 1.00 28.20 194 SER A N 1
ATOM 1582 C CA . SER A 1 194 ? 55.350 6.320 13.686 1.00 28.20 194 SER A CA 1
ATOM 1583 C C . SER A 1 194 ? 55.967 6.612 12.301 1.00 28.20 194 SER A C 1
ATOM 1585 O O . SER A 1 194 ? 56.472 5.674 11.699 1.00 28.20 194 SER A O 1
ATOM 1587 N N . SER A 1 195 ? 55.936 7.880 11.858 1.00 26.89 195 SER A N 1
ATOM 1588 C CA . SER A 1 195 ? 56.746 8.568 10.813 1.00 26.89 195 SER A CA 1
ATOM 1589 C C . SER A 1 195 ? 56.915 7.924 9.416 1.00 26.89 195 SER A C 1
ATOM 1591 O O . SER A 1 195 ? 57.268 6.768 9.277 1.00 26.89 195 SER A O 1
ATOM 1593 N N . SER A 1 196 ? 56.779 8.645 8.299 1.00 28.14 196 SER A N 1
ATOM 1594 C CA . SER A 1 196 ? 57.560 9.834 7.926 1.00 28.14 196 SER A CA 1
ATOM 1595 C C . SER A 1 196 ? 57.097 10.389 6.557 1.00 28.14 196 SER A C 1
ATOM 1597 O O . SER A 1 196 ? 56.642 9.613 5.726 1.00 28.14 196 SER A O 1
ATOM 1599 N N . THR A 1 197 ? 57.210 11.724 6.401 1.00 26.41 197 THR A N 1
ATOM 1600 C CA . THR A 1 197 ? 57.651 12.530 5.220 1.00 26.41 197 THR A CA 1
ATOM 1601 C C . THR A 1 197 ? 57.112 12.182 3.818 1.00 26.41 197 THR A C 1
ATOM 1603 O O . THR A 1 197 ? 57.114 11.029 3.425 1.00 26.41 197 THR A O 1
ATOM 1606 N N . THR A 1 198 ? 56.706 13.084 2.918 1.00 27.78 198 THR A N 1
ATOM 1607 C CA . THR A 1 198 ? 57.069 14.484 2.594 1.00 27.78 198 THR A CA 1
ATOM 1608 C C . THR A 1 198 ? 56.208 14.889 1.381 1.00 27.78 198 THR A C 1
ATOM 1610 O O . THR A 1 198 ? 55.817 14.004 0.622 1.00 27.78 198 THR A O 1
ATOM 1613 N N . GLY A 1 199 ? 55.987 16.188 1.138 1.00 27.33 199 GLY A N 1
ATOM 1614 C CA . GLY A 1 199 ? 55.534 16.677 -0.178 1.00 27.33 199 GLY A CA 1
ATOM 1615 C C . GLY A 1 199 ? 54.453 17.764 -0.172 1.00 27.33 199 GLY A C 1
ATOM 1616 O O . GLY A 1 199 ? 53.329 17.521 -0.589 1.00 27.33 199 GLY A O 1
ATOM 1617 N N . GLU A 1 200 ? 54.813 18.951 0.317 1.00 25.89 200 GLU A N 1
ATOM 1618 C CA . GLU A 1 200 ? 54.548 20.276 -0.288 1.00 25.89 200 GLU A CA 1
ATOM 1619 C C . GLU A 1 200 ? 54.240 20.252 -1.814 1.00 25.89 200 GLU A C 1
ATOM 1621 O O . GLU A 1 200 ? 54.762 19.397 -2.519 1.00 25.89 200 GLU A O 1
ATOM 1626 N N . LEU A 1 201 ? 53.474 21.145 -2.462 1.00 27.11 201 LEU A N 1
ATOM 1627 C CA . LEU A 1 201 ? 53.198 22.573 -2.250 1.00 27.11 201 LEU A CA 1
ATOM 1628 C C . LEU A 1 201 ? 52.099 23.036 -3.254 1.00 27.11 201 LEU A C 1
ATOM 1630 O O . LEU A 1 201 ? 52.032 22.531 -4.369 1.00 27.11 201 LEU A O 1
ATOM 1634 N N . SER A 1 202 ? 51.315 24.036 -2.824 1.00 26.33 202 SER A N 1
ATOM 1635 C CA . SER A 1 202 ? 50.787 25.221 -3.549 1.00 26.33 202 SER A CA 1
ATOM 1636 C C . SER A 1 202 ? 49.911 25.138 -4.820 1.00 26.33 202 SER A C 1
ATOM 1638 O O . SER A 1 202 ? 50.182 24.448 -5.792 1.00 26.33 202 SER A O 1
ATOM 1640 N N . GLY A 1 203 ? 48.901 26.026 -4.856 1.00 25.41 203 GLY A N 1
ATOM 1641 C CA . GLY A 1 203 ? 48.251 26.474 -6.095 1.00 25.41 203 GLY A CA 1
ATOM 1642 C C . GLY A 1 203 ? 46.903 27.174 -5.890 1.00 25.41 203 GLY A C 1
ATOM 1643 O O . GLY A 1 203 ? 45.901 26.528 -5.619 1.00 25.41 203 GLY A O 1
ATOM 1644 N N . LEU A 1 204 ? 46.882 28.499 -6.010 1.00 27.42 204 LEU A N 1
ATOM 1645 C CA . LEU A 1 204 ? 45.798 29.427 -5.665 1.00 27.42 204 LEU A CA 1
ATOM 1646 C C . LEU A 1 204 ? 44.857 29.744 -6.862 1.00 27.42 204 LEU A C 1
ATOM 1648 O O . LEU A 1 204 ? 45.332 29.932 -7.971 1.00 27.42 204 LEU A O 1
ATOM 1652 N N . ALA A 1 205 ? 43.564 29.939 -6.565 1.00 25.50 205 ALA A N 1
ATOM 1653 C CA . ALA A 1 205 ? 42.605 30.935 -7.102 1.00 25.50 205 ALA A CA 1
ATOM 1654 C C . ALA A 1 205 ? 42.137 31.013 -8.595 1.00 25.50 205 ALA A C 1
ATOM 1656 O O . ALA A 1 205 ? 42.881 31.372 -9.494 1.00 25.50 205 ALA A O 1
ATOM 1657 N N . ARG A 1 206 ? 40.789 30.959 -8.716 1.00 27.39 206 ARG A N 1
ATOM 1658 C CA . ARG A 1 206 ? 39.815 31.858 -9.411 1.00 27.39 206 ARG A CA 1
ATOM 1659 C C . ARG A 1 206 ? 39.623 31.907 -10.953 1.00 27.39 206 ARG A C 1
ATOM 1661 O O . ARG A 1 206 ? 40.489 32.340 -11.693 1.00 27.39 206 ARG A O 1
ATOM 1668 N N . ASN A 1 207 ? 38.326 31.757 -11.293 1.00 25.34 207 ASN A N 1
ATOM 1669 C CA . ASN A 1 207 ? 37.471 32.415 -12.311 1.00 25.34 207 ASN A CA 1
ATOM 1670 C C . ASN A 1 207 ? 37.663 32.153 -13.822 1.00 25.34 207 ASN A C 1
ATOM 1672 O O . ASN A 1 207 ? 38.712 32.422 -14.386 1.00 25.34 207 ASN A O 1
ATOM 1676 N N . GLY A 1 208 ? 36.553 31.819 -14.501 1.00 23.81 208 GLY A N 1
ATOM 1677 C CA . GLY A 1 208 ? 36.399 31.891 -15.962 1.00 23.81 208 GLY A CA 1
ATOM 1678 C C . GLY A 1 208 ? 35.097 31.248 -16.458 1.00 23.81 208 GLY A C 1
ATOM 1679 O O . GLY A 1 208 ? 34.686 30.226 -15.928 1.00 23.81 208 GLY A O 1
ATOM 1680 N N . LYS A 1 209 ? 34.431 31.889 -17.418 1.00 25.88 209 LYS A N 1
ATOM 1681 C CA . LYS A 1 209 ? 33.039 31.724 -17.874 1.00 25.88 209 LYS A CA 1
A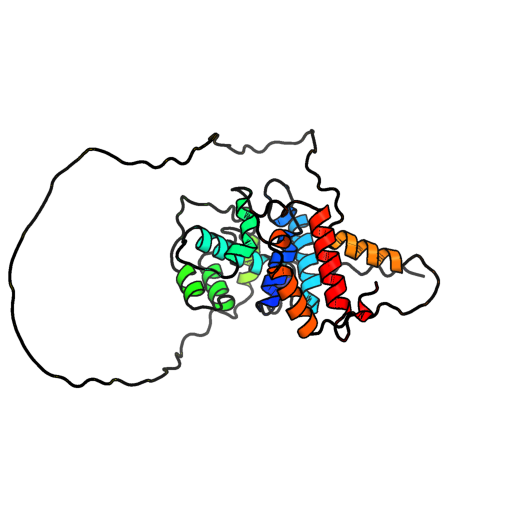TOM 1682 C C . LYS A 1 209 ? 32.960 30.934 -19.198 1.00 25.88 209 LYS A C 1
ATOM 1684 O O . LYS A 1 209 ? 33.870 31.064 -20.002 1.00 25.88 209 LYS A O 1
ATOM 1689 N N . GLU A 1 210 ? 31.818 30.269 -19.395 1.00 25.31 210 GLU A N 1
ATOM 1690 C CA . GLU A 1 210 ? 31.073 29.997 -20.651 1.00 25.31 210 GLU A CA 1
ATOM 1691 C C . GLU A 1 210 ? 31.640 29.139 -21.818 1.00 25.31 210 GLU A C 1
ATOM 1693 O O . GLU A 1 210 ? 32.733 29.345 -22.330 1.00 25.31 210 GLU A O 1
ATOM 1698 N N . ASP A 1 211 ? 30.720 28.261 -22.256 1.00 24.95 211 ASP A N 1
ATOM 1699 C CA . ASP A 1 211 ? 30.394 27.734 -23.593 1.00 24.95 211 ASP A CA 1
ATOM 1700 C C . ASP A 1 211 ? 31.166 26.584 -24.273 1.00 24.95 211 ASP A C 1
ATOM 1702 O O . ASP A 1 211 ? 32.345 26.673 -24.597 1.00 24.95 211 ASP A O 1
ATOM 1706 N N . GLY A 1 212 ? 30.385 25.549 -24.643 1.00 23.55 212 GLY A N 1
ATOM 1707 C CA . GLY A 1 212 ? 30.508 24.871 -25.942 1.00 23.55 212 GLY A CA 1
ATOM 1708 C C . GLY A 1 212 ? 30.625 23.341 -25.949 1.00 23.55 212 GLY A C 1
ATOM 1709 O O . GLY A 1 212 ? 31.723 22.829 -25.807 1.00 23.55 212 GLY A O 1
ATOM 1710 N N . GLU A 1 213 ? 29.500 22.663 -26.241 1.00 23.94 213 GLU A N 1
ATOM 1711 C CA . GLU A 1 213 ? 29.360 21.345 -26.919 1.00 23.94 213 GLU A CA 1
ATOM 1712 C C . GLU A 1 213 ? 30.010 20.095 -26.272 1.00 23.94 213 GLU A C 1
ATOM 1714 O O . GLU A 1 213 ? 31.157 20.067 -25.865 1.00 23.94 213 GLU A O 1
ATOM 1719 N N . GLY A 1 214 ? 29.390 18.924 -26.164 1.00 23.69 214 GLY A N 1
ATOM 1720 C CA . GLY A 1 214 ? 28.165 18.382 -26.727 1.00 23.69 214 GLY A CA 1
ATOM 1721 C C . GLY A 1 214 ? 28.302 16.854 -26.723 1.00 23.69 214 GLY A C 1
ATOM 1722 O O . GLY A 1 214 ? 29.272 16.321 -27.253 1.00 23.69 214 GLY A O 1
ATOM 1723 N N . LYS A 1 215 ? 27.349 16.138 -26.117 1.00 25.64 215 LYS A N 1
ATOM 1724 C CA . LYS A 1 215 ? 26.922 14.798 -26.561 1.00 25.64 215 LYS A CA 1
ATOM 1725 C C . LYS A 1 215 ? 25.636 14.396 -25.844 1.00 25.64 215 LYS A C 1
ATOM 1727 O O . LYS A 1 215 ? 25.632 13.987 -24.688 1.00 25.64 215 LYS A O 1
ATOM 1732 N N . ALA A 1 216 ? 24.540 14.563 -26.575 1.00 23.17 216 ALA A N 1
ATOM 1733 C CA . ALA A 1 216 ? 23.217 14.068 -26.244 1.00 23.17 216 ALA A CA 1
ATOM 1734 C C . ALA A 1 216 ? 23.092 12.576 -26.597 1.00 23.17 216 ALA A C 1
ATOM 1736 O O . ALA A 1 216 ? 23.649 12.120 -27.595 1.00 23.17 216 ALA A O 1
ATOM 1737 N N . ILE A 1 217 ? 22.290 11.848 -25.818 1.00 26.52 217 ILE A N 1
ATOM 1738 C CA . ILE A 1 217 ? 21.634 10.602 -26.233 1.00 26.52 217 ILE A CA 1
ATOM 1739 C C . ILE A 1 217 ? 20.124 10.839 -26.035 1.00 26.52 217 ILE A C 1
ATOM 1741 O O . ILE A 1 217 ? 19.736 11.321 -24.969 1.00 26.52 217 ILE A O 1
ATOM 1745 N N . PRO A 1 218 ? 19.272 10.605 -27.051 1.00 24.66 218 PRO A N 1
ATOM 1746 C CA . PRO A 1 218 ? 17.916 11.145 -27.093 1.00 24.66 218 PRO A CA 1
ATOM 1747 C C . PRO A 1 218 ? 16.907 10.238 -26.377 1.00 24.66 218 PRO A C 1
ATOM 1749 O O . PRO A 1 218 ? 16.901 9.027 -26.590 1.00 24.66 218 PRO A O 1
ATOM 1752 N N . LEU A 1 219 ? 15.983 10.830 -25.612 1.00 23.88 219 LEU A N 1
ATOM 1753 C CA . LEU A 1 219 ? 14.714 10.188 -25.268 1.00 23.88 219 LEU A CA 1
ATOM 1754 C C . LEU A 1 219 ? 13.576 10.985 -25.904 1.00 23.88 219 LEU A C 1
ATOM 1756 O O . LEU A 1 219 ? 13.303 12.130 -25.545 1.00 23.88 219 LEU A O 1
ATOM 1760 N N . VAL A 1 220 ? 12.963 10.352 -26.899 1.00 26.03 220 VAL A N 1
ATOM 1761 C CA . VAL A 1 220 ? 11.837 10.847 -27.684 1.00 26.03 220 VAL A CA 1
ATOM 1762 C C . VAL A 1 220 ? 10.638 11.068 -26.766 1.00 26.03 220 VAL A C 1
ATOM 1764 O O . VAL A 1 220 ? 10.114 10.136 -26.158 1.00 26.03 220 VAL A O 1
ATOM 1767 N N . THR A 1 221 ? 10.199 12.318 -26.680 1.00 27.16 221 THR A N 1
ATOM 1768 C CA . THR A 1 221 ? 8.894 12.704 -26.153 1.00 27.16 221 THR A CA 1
ATOM 1769 C C . THR A 1 221 ? 7.865 12.652 -27.279 1.00 27.16 221 THR A C 1
ATOM 1771 O O . THR A 1 221 ? 8.138 13.062 -28.404 1.00 27.16 221 THR A O 1
ATOM 1774 N N . SER A 1 222 ? 6.643 12.219 -26.969 1.00 28.59 222 SER A N 1
ATOM 1775 C CA . SER A 1 222 ? 5.473 12.657 -27.727 1.00 28.59 222 SER A CA 1
ATOM 1776 C C . SER A 1 222 ? 4.435 13.244 -26.777 1.00 28.59 222 SER A C 1
ATOM 1778 O O . SER A 1 222 ? 3.785 12.530 -26.017 1.00 28.59 222 SER A O 1
ATOM 1780 N N . ASN A 1 223 ? 4.288 14.559 -26.920 1.00 27.88 223 ASN A N 1
ATOM 1781 C CA . ASN A 1 223 ? 3.105 15.375 -26.664 1.00 27.88 223 ASN A CA 1
ATOM 1782 C C . ASN A 1 223 ? 2.851 15.824 -25.225 1.00 27.88 223 ASN A C 1
ATOM 1784 O O . ASN A 1 223 ? 2.043 15.277 -24.478 1.00 27.88 223 ASN A O 1
ATOM 1788 N N . GLY A 1 224 ? 3.483 16.958 -24.916 1.00 37.00 224 GLY A N 1
ATOM 1789 C CA . GLY A 1 224 ? 3.019 17.882 -23.900 1.00 37.00 224 GLY A CA 1
ATOM 1790 C C . GLY A 1 224 ? 1.663 18.487 -24.267 1.00 37.00 224 GLY A C 1
ATOM 1791 O O . GLY A 1 224 ? 1.464 19.039 -25.348 1.00 37.00 224 GLY A O 1
ATOM 1792 N N . LYS A 1 225 ? 0.742 18.423 -23.311 1.00 26.25 225 LYS A N 1
ATOM 1793 C CA . LYS A 1 225 ? -0.340 19.391 -23.157 1.00 26.25 225 LYS A CA 1
ATOM 1794 C C . LYS A 1 225 ? -0.581 19.555 -21.662 1.00 26.25 225 LYS A C 1
ATOM 1796 O O . LYS A 1 225 ? -0.871 18.586 -20.969 1.00 26.25 225 LYS A O 1
ATOM 1801 N N . SER A 1 226 ? -0.406 20.779 -21.173 1.00 26.19 226 SER A N 1
ATOM 1802 C CA . SER A 1 226 ? -0.843 21.166 -19.833 1.00 26.19 226 SER A CA 1
ATOM 1803 C C . SER A 1 226 ? -2.366 21.044 -19.780 1.00 26.19 226 SER A C 1
ATOM 1805 O O . SER A 1 226 ? -3.051 21.632 -20.618 1.00 26.19 226 SER A O 1
ATOM 1807 N N . ILE A 1 227 ? -2.895 20.260 -18.842 1.00 27.83 227 ILE A N 1
ATOM 1808 C CA . ILE A 1 227 ? -4.333 20.197 -18.573 1.00 27.83 227 ILE A CA 1
ATOM 1809 C C . ILE A 1 227 ? -4.580 21.011 -17.305 1.00 27.83 227 ILE A C 1
ATOM 1811 O O . ILE A 1 227 ? -4.323 20.546 -16.196 1.00 27.83 227 ILE A O 1
ATOM 1815 N N . CYS A 1 228 ? -5.079 22.237 -17.477 1.00 25.45 228 CYS A N 1
ATOM 1816 C CA . CYS A 1 228 ? -5.806 22.932 -16.420 1.00 25.45 228 CYS A CA 1
ATOM 1817 C C . CYS A 1 228 ? -7.120 22.183 -16.186 1.00 25.45 228 CYS A C 1
ATOM 1819 O O . CYS A 1 228 ? -7.939 22.077 -17.099 1.00 25.45 228 CYS A O 1
ATOM 1821 N N . ILE A 1 229 ? -7.325 21.672 -14.975 1.00 30.59 229 ILE A N 1
ATOM 1822 C CA . ILE A 1 229 ? -8.602 21.090 -14.565 1.00 30.59 229 ILE A CA 1
ATOM 1823 C C . ILE A 1 229 ? -9.497 22.251 -14.123 1.00 30.59 229 ILE A C 1
ATOM 1825 O O . ILE A 1 229 ? -9.308 22.808 -13.045 1.00 30.59 229 ILE A O 1
ATOM 1829 N N . LYS A 1 230 ? -10.440 22.639 -14.986 1.00 26.44 230 LYS A N 1
ATOM 1830 C CA . LYS A 1 230 ? -11.682 23.285 -14.554 1.00 26.44 230 LYS A CA 1
ATOM 1831 C C . LYS A 1 230 ? -12.690 22.180 -14.248 1.00 26.44 230 LYS A C 1
ATOM 1833 O O . LYS A 1 230 ? -12.846 21.259 -15.048 1.00 26.44 230 LYS A O 1
ATOM 1838 N N . GLU A 1 231 ? -13.322 22.275 -13.086 1.00 39.25 231 GLU A N 1
ATOM 1839 C CA . GLU A 1 231 ? -14.539 21.538 -12.757 1.00 39.25 231 GLU A CA 1
ATOM 1840 C C . GLU A 1 231 ? -15.651 21.962 -13.719 1.00 39.25 231 GLU A C 1
ATOM 1842 O O . GLU A 1 231 ? -15.887 23.158 -13.856 1.00 39.25 231 GLU A O 1
ATOM 1847 N N . GLU A 1 232 ? -16.313 21.003 -14.374 1.00 27.45 232 GLU A N 1
ATOM 1848 C CA . GLU A 1 232 ? -17.744 21.086 -14.685 1.00 27.45 232 GLU A CA 1
ATOM 1849 C C . GLU A 1 232 ? -18.322 19.750 -15.189 1.00 27.45 232 GLU A C 1
ATOM 1851 O O . GLU A 1 232 ? -17.602 18.814 -15.541 1.00 27.45 232 GLU A O 1
ATOM 1856 N N . ASN A 1 233 ? -19.651 19.707 -15.106 1.00 26.72 233 ASN A N 1
ATOM 1857 C CA . ASN A 1 233 ? -20.601 18.598 -15.044 1.00 26.72 233 ASN A CA 1
ATOM 1858 C C . ASN A 1 233 ? -20.672 17.601 -16.218 1.00 26.72 233 ASN A C 1
ATOM 1860 O O . ASN A 1 233 ? -20.101 17.776 -17.289 1.00 26.72 233 ASN A O 1
ATOM 1864 N N . SER A 1 234 ? -21.439 16.542 -15.929 1.00 37.44 234 SER A N 1
ATOM 1865 C CA . SER A 1 234 ? -21.901 15.425 -16.761 1.00 37.44 234 SER A CA 1
ATOM 1866 C C . SER A 1 234 ? -22.204 15.746 -18.229 1.00 37.44 234 SER A C 1
ATOM 1868 O O . SER A 1 234 ? -22.912 16.699 -18.523 1.00 37.44 234 SER A O 1
ATOM 1870 N N . ASP A 1 235 ? -21.755 14.887 -19.150 1.00 26.56 235 ASP A N 1
ATOM 1871 C CA . ASP A 1 235 ? -22.618 13.876 -19.787 1.00 26.56 235 ASP A CA 1
ATOM 1872 C C . ASP A 1 235 ? -21.907 13.127 -20.937 1.00 26.56 235 ASP A C 1
ATOM 1874 O O . ASP A 1 235 ? -21.292 13.716 -21.816 1.00 26.56 235 ASP A O 1
ATOM 1878 N N . THR A 1 236 ? -22.074 11.798 -20.914 1.00 38.09 236 THR A N 1
ATOM 1879 C CA . THR A 1 236 ? -22.017 10.786 -21.998 1.00 38.09 236 THR A CA 1
ATOM 1880 C C . THR A 1 236 ? -20.812 10.616 -22.960 1.00 38.09 236 THR A C 1
ATOM 1882 O O . THR A 1 236 ? -20.395 11.532 -23.655 1.00 38.09 236 THR A O 1
ATOM 1885 N N . LEU A 1 237 ? -20.457 9.319 -23.135 1.00 28.06 237 LEU A N 1
ATOM 1886 C CA . LEU A 1 237 ? -19.706 8.612 -24.213 1.00 28.06 237 LEU A CA 1
ATOM 1887 C C . LEU A 1 237 ? -18.208 8.294 -23.975 1.00 28.06 237 LEU A C 1
ATOM 1889 O O . LEU A 1 237 ? -17.490 9.068 -23.355 1.00 28.06 237 LEU A O 1
ATOM 1893 N N . PRO A 1 238 ? -17.666 7.218 -24.593 1.00 32.28 238 PRO A N 1
ATOM 1894 C CA . PRO A 1 238 ? -18.134 5.835 -24.598 1.00 32.28 238 PRO A CA 1
ATOM 1895 C C . PRO A 1 238 ? -17.068 4.874 -24.026 1.00 32.28 238 PRO A C 1
ATOM 1897 O O . PRO A 1 238 ? -15.859 5.053 -24.160 1.00 32.28 238 PRO A O 1
ATOM 1900 N N . ASN A 1 239 ? -17.555 3.807 -23.404 1.00 38.22 239 ASN A N 1
ATOM 1901 C CA . ASN A 1 239 ? -16.781 2.778 -22.724 1.00 38.22 239 ASN A CA 1
ATOM 1902 C C . ASN A 1 239 ? -16.063 1.866 -23.742 1.00 38.22 239 ASN A C 1
ATOM 1904 O O . ASN A 1 239 ? -16.715 1.095 -24.445 1.00 38.22 239 ASN A O 1
ATOM 1908 N N . LYS A 1 240 ? -14.729 1.924 -23.833 1.00 32.56 240 LYS A N 1
ATOM 1909 C CA . LYS A 1 240 ? -13.921 0.881 -24.491 1.00 32.56 240 LYS A CA 1
ATOM 1910 C C . LYS A 1 240 ? -12.651 0.621 -23.691 1.00 32.56 240 LYS A C 1
ATOM 1912 O O . LYS A 1 240 ? -11.766 1.467 -23.615 1.00 32.56 240 LYS A O 1
ATOM 1917 N N . GLY A 1 241 ? -12.583 -0.576 -23.114 1.00 33.22 241 GLY A N 1
ATOM 1918 C CA . GLY A 1 241 ? -11.447 -1.058 -22.325 1.00 33.22 241 GLY A CA 1
ATOM 1919 C C . GLY A 1 241 ? -11.818 -1.943 -21.133 1.00 33.22 241 GLY A C 1
ATOM 1920 O O . GLY A 1 241 ? -10.958 -2.198 -20.291 1.00 33.22 241 GLY A O 1
ATOM 1921 N N . VAL A 1 242 ? -13.073 -2.397 -21.037 1.00 37.25 242 VAL A N 1
ATOM 1922 C CA . VAL A 1 242 ? -13.512 -3.349 -20.011 1.00 37.25 242 VAL A CA 1
ATOM 1923 C C . VAL A 1 242 ? -12.809 -4.683 -20.254 1.00 37.25 242 VAL A C 1
ATOM 1925 O O . VAL A 1 242 ? -12.924 -5.286 -21.316 1.00 37.25 242 VAL A O 1
ATOM 1928 N N . PHE A 1 243 ? -12.034 -5.124 -19.271 1.00 41.44 243 PHE A N 1
ATOM 1929 C CA . PHE A 1 243 ? -11.574 -6.500 -19.188 1.00 41.44 243 PHE A CA 1
ATOM 1930 C C . PHE A 1 243 ? -12.762 -7.343 -18.710 1.00 41.44 243 PHE A C 1
ATOM 1932 O O . PHE A 1 243 ? -13.171 -7.218 -17.562 1.00 41.44 243 PHE A O 1
ATOM 1939 N N . GLU A 1 244 ? -13.332 -8.163 -19.591 1.00 38.25 244 GLU A N 1
ATOM 1940 C CA . GLU A 1 244 ? -14.485 -9.045 -19.321 1.00 38.25 244 GLU A CA 1
ATOM 1941 C C . GLU A 1 244 ? -14.071 -10.394 -18.696 1.00 38.25 244 GLU A C 1
ATOM 1943 O O . GLU A 1 244 ? -14.686 -11.431 -18.933 1.00 38.25 244 GLU A O 1
ATOM 1948 N N . GLY A 1 245 ? -12.977 -10.421 -17.931 1.00 43.75 245 GLY A N 1
ATOM 1949 C CA . GLY A 1 245 ? -12.561 -11.614 -17.194 1.00 43.75 245 GLY A CA 1
ATOM 1950 C C . GLY A 1 245 ? -13.077 -11.570 -15.755 1.00 43.75 245 GLY A C 1
ATOM 1951 O O . GLY A 1 245 ? -13.025 -10.497 -15.153 1.00 43.75 245 GLY A O 1
ATOM 1952 N N . PRO A 1 246 ? -13.526 -12.698 -15.175 1.00 43.78 246 PRO A N 1
ATOM 1953 C CA . PRO A 1 246 ? -13.928 -12.728 -13.776 1.00 43.78 246 PRO A CA 1
ATOM 1954 C C . PRO A 1 246 ? -12.733 -12.366 -12.879 1.00 43.78 246 PRO A C 1
ATOM 1956 O O . PRO A 1 246 ? -11.675 -12.996 -12.929 1.00 43.78 246 PRO A O 1
ATOM 1959 N N . THR A 1 247 ? -12.897 -11.306 -12.088 1.00 53.25 247 THR A N 1
ATOM 1960 C CA . THR A 1 247 ? -11.999 -10.871 -11.010 1.00 53.25 247 THR A CA 1
ATOM 1961 C C . THR A 1 247 ? -11.890 -11.961 -9.944 1.00 53.25 247 THR A C 1
ATOM 1963 O O . THR A 1 247 ? -12.859 -12.692 -9.726 1.00 53.25 247 THR A O 1
ATOM 1966 N N . ILE A 1 248 ? -10.781 -12.032 -9.200 1.00 46.50 248 ILE A N 1
ATOM 1967 C CA . ILE A 1 248 ? -10.624 -12.997 -8.094 1.00 46.50 248 ILE A CA 1
ATOM 1968 C C . ILE A 1 248 ? -11.786 -12.866 -7.096 1.00 46.50 248 ILE A C 1
ATOM 1970 O O . ILE A 1 248 ? -12.370 -13.867 -6.699 1.00 46.50 248 ILE A O 1
ATOM 1974 N N . ALA A 1 249 ? -12.205 -11.634 -6.786 1.00 41.78 249 ALA A N 1
ATOM 1975 C CA . ALA A 1 249 ? -13.385 -11.365 -5.962 1.00 41.78 249 ALA A CA 1
ATOM 1976 C C . ALA A 1 249 ? -14.685 -11.937 -6.560 1.00 41.78 249 ALA A C 1
ATOM 1978 O O . ALA A 1 249 ? -15.468 -12.540 -5.839 1.00 41.78 249 ALA A O 1
ATOM 1979 N N . SER A 1 250 ? -14.889 -11.827 -7.877 1.00 44.47 250 SER A N 1
ATOM 1980 C CA . SER A 1 250 ? -16.081 -12.385 -8.533 1.00 44.47 250 SER A CA 1
ATOM 1981 C C . SER A 1 250 ? -16.079 -13.914 -8.565 1.00 44.47 250 SER A C 1
ATOM 1983 O O . SER A 1 250 ? -17.130 -14.510 -8.383 1.00 44.47 250 SER A O 1
ATOM 1985 N N . VAL A 1 251 ? -14.907 -14.550 -8.702 1.00 55.09 251 VAL A N 1
ATOM 1986 C CA . VAL A 1 251 ? -14.771 -16.013 -8.611 1.00 55.09 251 VAL A CA 1
ATOM 1987 C C . VAL A 1 251 ? -15.043 -16.486 -7.182 1.00 55.09 251 VAL A C 1
ATOM 1989 O O . VAL A 1 251 ? -15.719 -17.491 -6.983 1.00 55.09 251 VAL A O 1
ATOM 1992 N N . LEU A 1 252 ? -14.557 -15.750 -6.178 1.00 46.25 252 LEU A N 1
ATOM 1993 C CA . LEU A 1 252 ? -14.818 -16.052 -4.769 1.00 46.25 252 LEU A CA 1
ATOM 1994 C C . LEU A 1 252 ? -16.298 -15.845 -4.405 1.00 46.25 252 LEU A C 1
ATOM 1996 O O . LEU A 1 252 ? -16.877 -16.686 -3.724 1.00 46.25 252 LEU A O 1
ATOM 2000 N N . GLU A 1 253 ? -16.938 -14.784 -4.904 1.00 49.03 253 GLU A N 1
ATOM 2001 C CA . GLU A 1 253 ? -18.379 -14.548 -4.735 1.00 49.03 253 GLU A CA 1
ATOM 2002 C C . GLU A 1 253 ? -19.246 -15.578 -5.474 1.00 49.03 253 GLU A C 1
ATOM 2004 O O . GLU A 1 253 ? -20.293 -15.975 -4.966 1.00 49.03 253 GLU A O 1
ATOM 2009 N N . GLU A 1 254 ? -18.837 -16.017 -6.667 1.00 53.34 254 GLU A N 1
ATOM 2010 C CA . GLU A 1 254 ? -19.534 -17.044 -7.448 1.00 53.34 254 GLU A CA 1
ATOM 2011 C C . GLU A 1 254 ? -19.460 -18.408 -6.754 1.00 53.34 254 GLU A C 1
ATOM 2013 O O . GLU A 1 254 ? -20.495 -19.052 -6.571 1.00 53.34 254 GLU A O 1
ATOM 2018 N N . LYS A 1 255 ? -18.282 -18.802 -6.245 1.00 51.47 255 LYS A N 1
ATOM 2019 C CA . LYS A 1 255 ? -18.141 -20.021 -5.430 1.00 51.47 255 LYS A CA 1
ATOM 2020 C C . LYS A 1 255 ? -18.954 -19.963 -4.136 1.00 51.47 255 LYS A C 1
ATOM 2022 O O . LYS A 1 255 ? -19.479 -20.988 -3.708 1.00 51.47 255 LYS A O 1
ATOM 2027 N N . LEU A 1 256 ? -19.127 -18.777 -3.550 1.00 47.34 256 LEU A N 1
ATOM 2028 C CA . LEU A 1 256 ? -19.982 -18.589 -2.377 1.00 47.34 256 LEU A CA 1
ATOM 2029 C C . LEU A 1 256 ? -21.483 -18.702 -2.718 1.00 47.34 256 LEU A C 1
ATOM 2031 O O . LEU A 1 256 ? -22.255 -19.203 -1.905 1.00 47.34 256 LEU A O 1
ATOM 2035 N N . LYS A 1 257 ? -21.904 -18.275 -3.920 1.00 46.22 257 LYS A N 1
ATOM 2036 C CA . LYS A 1 257 ? -23.302 -18.353 -4.394 1.00 46.22 257 LYS A CA 1
ATOM 2037 C C . LYS A 1 257 ? -23.717 -19.760 -4.832 1.00 46.22 257 LYS A C 1
ATOM 2039 O O . LYS A 1 257 ? -24.855 -20.153 -4.576 1.00 46.22 257 LYS A O 1
ATOM 2044 N N . MET A 1 258 ? -22.816 -20.539 -5.435 1.00 46.69 258 MET A N 1
ATOM 2045 C CA . MET A 1 258 ? -23.111 -21.926 -5.833 1.00 46.69 258 MET A CA 1
ATOM 2046 C C . MET A 1 258 ? -23.357 -22.860 -4.635 1.00 46.69 258 MET A C 1
ATOM 2048 O O . MET A 1 258 ? -24.038 -23.868 -4.783 1.00 46.69 258 MET A O 1
ATOM 2052 N N . ALA A 1 259 ? -22.885 -22.502 -3.436 1.00 44.16 259 ALA A N 1
ATOM 2053 C CA . ALA A 1 259 ? -23.150 -23.250 -2.206 1.00 44.16 259 ALA A CA 1
ATOM 2054 C C . ALA A 1 259 ? -24.560 -23.019 -1.615 1.00 44.16 259 ALA A C 1
ATOM 2056 O O . ALA A 1 259 ? -24.932 -23.691 -0.656 1.00 44.16 259 ALA A O 1
ATOM 2057 N N . THR A 1 260 ? -25.344 -22.071 -2.148 1.00 45.69 260 THR A N 1
ATOM 2058 C CA . THR A 1 260 ? -26.636 -21.662 -1.557 1.00 45.69 260 THR A CA 1
ATOM 2059 C C . THR A 1 260 ? -27.893 -22.101 -2.314 1.00 45.69 260 THR A C 1
ATOM 2061 O O . THR A 1 260 ? -28.980 -21.895 -1.784 1.00 45.69 260 THR A O 1
ATOM 2064 N N . ASP A 1 261 ? -27.774 -22.735 -3.486 1.00 42.97 261 ASP A N 1
ATOM 2065 C CA . ASP A 1 261 ? -28.927 -23.090 -4.344 1.00 42.97 261 ASP A CA 1
ATOM 2066 C C . ASP A 1 261 ? -29.090 -24.602 -4.611 1.00 42.97 261 ASP A C 1
ATOM 2068 O O . ASP A 1 261 ? -29.730 -25.018 -5.575 1.00 42.97 261 ASP A O 1
ATOM 2072 N N . GLY A 1 262 ? -28.550 -25.454 -3.736 1.00 39.97 262 GLY A N 1
ATOM 2073 C CA . GLY A 1 262 ? -28.702 -26.907 -3.824 1.00 39.97 262 GLY A CA 1
ATOM 2074 C C . GLY A 1 262 ? -29.078 -27.516 -2.484 1.00 39.97 262 GLY A C 1
ATOM 2075 O O . GLY A 1 262 ? -28.233 -27.676 -1.608 1.00 39.97 262 GLY A O 1
ATOM 2076 N N . ASP A 1 263 ? -30.349 -27.871 -2.333 1.00 43.44 263 ASP A N 1
ATOM 2077 C CA . ASP A 1 263 ? -30.888 -28.606 -1.192 1.00 43.44 263 ASP A CA 1
ATOM 2078 C C . ASP A 1 263 ? -30.363 -30.056 -1.228 1.00 43.44 263 ASP A C 1
ATOM 2080 O O . ASP A 1 263 ? -31.006 -30.961 -1.747 1.00 43.44 263 ASP A O 1
ATOM 2084 N N . THR A 1 264 ? -29.127 -30.280 -0.772 1.00 35.97 264 THR A N 1
ATOM 2085 C CA . THR A 1 264 ? -28.598 -31.581 -0.329 1.00 35.97 264 THR A CA 1
ATOM 2086 C C . THR A 1 264 ? -27.390 -31.324 0.571 1.00 35.97 264 THR A C 1
ATOM 2088 O O . THR A 1 264 ? -26.355 -30.828 0.133 1.00 35.97 264 THR A O 1
ATOM 2091 N N . VAL A 1 265 ? -27.519 -31.664 1.852 1.00 43.19 265 VAL A N 1
ATOM 2092 C CA . VAL A 1 265 ? -26.435 -31.609 2.839 1.00 43.19 265 VAL A CA 1
ATOM 2093 C C . VAL A 1 265 ? -25.318 -32.573 2.420 1.00 43.19 265 VAL A C 1
ATOM 2095 O O . VAL A 1 265 ? -25.449 -33.784 2.576 1.00 43.19 265 VAL A O 1
ATOM 2098 N N . GLN A 1 266 ? -24.211 -32.029 1.918 1.00 32.56 266 GLN A N 1
ATOM 2099 C CA . GLN A 1 266 ? -22.905 -32.691 1.866 1.00 32.56 266 GLN A CA 1
ATOM 2100 C C . GLN A 1 266 ? -21.845 -31.706 2.387 1.00 32.56 266 GLN A C 1
ATOM 2102 O O . GLN A 1 266 ? -21.616 -30.667 1.764 1.00 32.56 266 GLN A O 1
ATOM 2107 N N . PRO A 1 267 ? -21.208 -31.971 3.542 1.00 39.34 267 PRO A N 1
ATOM 2108 C CA . PRO A 1 267 ? -20.173 -31.113 4.098 1.00 39.34 267 PRO A CA 1
ATOM 2109 C C . PRO A 1 267 ? -18.845 -31.397 3.389 1.00 39.34 267 PRO A C 1
ATOM 2111 O O . PRO A 1 267 ? -17.985 -32.105 3.906 1.00 39.34 267 PRO A O 1
ATOM 2114 N N . HIS A 1 268 ? -18.665 -30.840 2.195 1.00 39.16 268 HIS A N 1
ATOM 2115 C CA . HIS A 1 268 ? -17.381 -30.861 1.493 1.00 39.16 268 HIS A CA 1
ATOM 2116 C C . HIS A 1 268 ? -16.969 -29.452 1.058 1.00 39.16 268 HIS A C 1
ATOM 2118 O O . HIS A 1 268 ? -16.701 -29.198 -0.107 1.00 39.16 268 HIS A O 1
ATOM 2124 N N . SER A 1 269 ? -16.862 -28.522 2.009 1.00 46.16 269 SER A N 1
ATOM 2125 C CA . SER A 1 269 ? -15.822 -27.498 1.895 1.00 46.16 269 SER A CA 1
ATOM 2126 C C . SER A 1 269 ? -14.636 -28.000 2.706 1.00 46.16 269 SER A C 1
ATOM 2128 O O . SER A 1 269 ? -14.494 -27.678 3.887 1.00 46.16 269 SER A O 1
ATOM 2130 N N . LEU A 1 270 ? -13.832 -28.879 2.104 1.00 43.25 270 LEU A N 1
ATOM 2131 C CA . LEU A 1 270 ? -12.534 -29.212 2.673 1.00 43.25 270 LEU A CA 1
ATOM 2132 C C . LEU A 1 270 ? -11.782 -27.886 2.806 1.00 43.25 270 LEU A C 1
ATOM 2134 O O . LEU A 1 270 ? -11.472 -27.241 1.807 1.00 43.25 270 LEU A O 1
ATOM 2138 N N . SER A 1 271 ? -11.558 -27.434 4.042 1.00 48.78 271 SER A N 1
ATOM 2139 C CA . SER A 1 271 ? -10.645 -26.330 4.291 1.00 48.78 271 SER A CA 1
ATOM 2140 C C . SER A 1 271 ? -9.307 -26.762 3.707 1.00 48.78 271 SER A C 1
ATOM 2142 O O . SER A 1 271 ? -8.687 -27.700 4.212 1.00 48.78 271 SER A O 1
ATOM 2144 N N . VAL A 1 272 ? -8.898 -26.147 2.600 1.00 62.69 272 VAL A N 1
ATOM 2145 C CA . VAL A 1 272 ? -7.577 -26.393 2.030 1.00 62.69 272 VAL A CA 1
ATOM 2146 C C . VAL A 1 272 ? -6.573 -25.923 3.072 1.00 62.69 272 VAL A C 1
ATOM 2148 O O . VAL A 1 272 ? -6.360 -24.724 3.256 1.00 62.69 272 VAL A O 1
ATOM 2151 N N . THR A 1 273 ? -5.991 -26.872 3.795 1.00 72.00 273 THR A N 1
ATOM 2152 C CA . THR A 1 273 ? -4.925 -26.593 4.748 1.00 72.00 273 THR A CA 1
ATOM 2153 C C . THR A 1 273 ? -3.659 -26.328 3.947 1.00 72.00 273 THR A C 1
ATOM 2155 O O . THR A 1 273 ? -2.979 -27.257 3.520 1.00 72.00 273 THR A O 1
ATOM 2158 N N . TRP A 1 274 ? -3.364 -25.052 3.703 1.00 77.88 274 TRP A N 1
ATOM 2159 C CA . TRP A 1 274 ? -2.116 -24.637 3.071 1.00 77.88 274 TRP A CA 1
ATOM 2160 C C . TRP A 1 274 ? -0.951 -24.910 4.017 1.00 77.88 274 TRP A C 1
ATOM 2162 O O . TRP A 1 274 ? -0.782 -24.228 5.026 1.00 77.88 274 TRP A O 1
ATOM 2172 N N . THR A 1 275 ? -0.148 -25.918 3.694 1.00 81.38 275 THR A N 1
ATOM 2173 C CA . THR A 1 275 ? 1.106 -26.180 4.402 1.00 81.38 275 THR A CA 1
ATOM 2174 C C . THR A 1 275 ? 2.200 -25.240 3.896 1.00 81.38 275 THR A C 1
ATOM 2176 O O . THR A 1 275 ? 2.144 -24.753 2.764 1.00 81.38 275 THR A O 1
ATOM 2179 N N . THR A 1 276 ? 3.228 -25.001 4.714 1.00 80.38 276 THR A N 1
ATOM 2180 C CA . THR A 1 276 ? 4.398 -24.198 4.319 1.00 80.38 276 THR A CA 1
ATOM 2181 C C . THR A 1 276 ? 5.047 -24.736 3.040 1.00 80.38 276 THR A C 1
ATOM 2183 O O . THR A 1 276 ? 5.363 -23.962 2.146 1.00 80.38 276 THR A O 1
ATOM 2186 N N . GLU A 1 277 ? 5.129 -26.061 2.890 1.00 81.69 277 GLU A N 1
ATOM 2187 C CA . GLU A 1 277 ? 5.676 -26.720 1.697 1.00 81.69 277 GLU A CA 1
ATOM 2188 C C . GLU A 1 277 ? 4.861 -26.420 0.426 1.00 81.69 277 GLU A C 1
ATOM 2190 O O . GLU A 1 277 ? 5.428 -26.149 -0.632 1.00 81.69 277 GLU A O 1
ATOM 2195 N N . MET A 1 278 ? 3.526 -26.386 0.520 1.00 82.75 278 MET A N 1
ATOM 2196 C CA . MET A 1 278 ? 2.666 -26.015 -0.611 1.00 82.75 278 MET A CA 1
ATOM 2197 C C . MET A 1 278 ? 2.833 -24.543 -0.999 1.00 82.75 278 MET A C 1
ATOM 2199 O O . MET A 1 278 ? 2.820 -24.213 -2.187 1.00 82.75 278 MET A O 1
ATOM 2203 N N . VAL A 1 279 ? 2.992 -23.657 -0.011 1.00 84.69 279 VAL A N 1
ATOM 2204 C CA . VAL A 1 279 ? 3.227 -22.225 -0.246 1.00 84.69 279 VAL A CA 1
ATOM 2205 C C . VAL A 1 279 ? 4.595 -22.006 -0.891 1.00 84.69 279 VAL A C 1
ATOM 2207 O O . VAL A 1 279 ? 4.682 -21.308 -1.903 1.00 84.69 279 VAL A O 1
ATOM 2210 N N . ASP A 1 280 ? 5.642 -22.651 -0.380 1.00 82.88 280 ASP A N 1
ATOM 2211 C CA . ASP A 1 280 ? 6.993 -22.570 -0.938 1.00 82.88 280 ASP A CA 1
ATOM 2212 C C . ASP A 1 280 ? 7.031 -23.109 -2.372 1.00 82.88 280 ASP A C 1
ATOM 2214 O O . ASP A 1 280 ? 7.573 -22.459 -3.273 1.00 82.88 280 ASP A O 1
ATOM 2218 N N . GLN A 1 281 ? 6.367 -24.241 -2.630 1.00 88.69 281 GLN A N 1
ATOM 2219 C CA . GLN A 1 281 ? 6.272 -24.802 -3.974 1.00 88.69 281 GLN A CA 1
ATOM 2220 C C . GLN A 1 281 ? 5.486 -23.892 -4.926 1.00 88.69 281 GLN A C 1
ATOM 2222 O O . GLN A 1 281 ? 5.875 -23.744 -6.089 1.00 88.69 281 GLN A O 1
ATOM 2227 N N . LEU A 1 282 ? 4.402 -23.257 -4.466 1.00 91.25 282 LEU A N 1
ATOM 2228 C CA . LEU A 1 282 ? 3.648 -22.283 -5.258 1.00 91.25 282 LEU A CA 1
ATOM 2229 C C . LEU A 1 282 ? 4.536 -21.092 -5.639 1.00 91.25 282 LEU A C 1
ATOM 2231 O O . LEU A 1 282 ? 4.600 -20.726 -6.816 1.00 91.25 282 LEU A O 1
ATOM 2235 N N . ILE A 1 283 ? 5.244 -20.516 -4.664 1.00 88.19 283 ILE A N 1
ATOM 2236 C CA . ILE A 1 283 ? 6.166 -19.396 -4.885 1.00 88.19 283 ILE A CA 1
ATOM 2237 C C . ILE A 1 283 ? 7.235 -19.794 -5.905 1.00 88.19 283 ILE A C 1
ATOM 2239 O O . ILE A 1 283 ? 7.485 -19.043 -6.852 1.00 88.19 283 ILE A O 1
ATOM 2243 N N . GLN A 1 284 ? 7.830 -20.977 -5.748 1.00 89.88 284 GLN A N 1
ATOM 2244 C CA . GLN A 1 284 ? 8.856 -21.481 -6.653 1.00 89.88 284 GLN A CA 1
ATOM 2245 C C . GLN A 1 284 ? 8.318 -21.650 -8.081 1.00 89.88 284 GLN A C 1
ATOM 2247 O O . GLN A 1 284 ? 8.910 -21.136 -9.029 1.00 89.88 284 GLN A O 1
ATOM 2252 N N . CYS A 1 285 ? 7.149 -22.274 -8.244 1.00 90.06 285 CYS A N 1
ATOM 2253 C CA . CYS A 1 285 ? 6.553 -22.482 -9.563 1.00 90.06 285 CYS A CA 1
ATOM 2254 C C . CYS A 1 285 ? 6.197 -21.165 -10.267 1.00 90.06 285 CYS A C 1
ATOM 2256 O O . CYS A 1 285 ? 6.345 -21.057 -11.482 1.00 90.06 285 CYS A O 1
ATOM 2258 N N . VAL A 1 286 ? 5.728 -20.154 -9.526 1.00 91.19 286 VAL A N 1
ATOM 2259 C CA . VAL A 1 286 ? 5.439 -18.835 -10.106 1.00 91.19 286 VAL A CA 1
ATOM 2260 C C . VAL A 1 286 ? 6.733 -18.140 -10.527 1.00 91.19 286 VAL A C 1
ATOM 2262 O O . VAL A 1 286 ? 6.788 -17.594 -11.628 1.00 91.19 286 VAL A O 1
ATOM 2265 N N . LYS A 1 287 ? 7.790 -18.194 -9.704 1.00 89.31 287 LYS A N 1
ATOM 2266 C CA . LYS A 1 287 ? 9.103 -17.608 -10.030 1.00 89.31 287 LYS A CA 1
ATOM 2267 C C . LYS A 1 287 ? 9.716 -18.214 -11.295 1.00 89.31 287 LYS A C 1
ATOM 2269 O O . LYS A 1 287 ? 10.260 -17.475 -12.111 1.00 89.31 287 LYS A O 1
ATOM 2274 N N . GLU A 1 288 ? 9.571 -19.519 -11.501 1.00 92.00 288 GLU A N 1
ATOM 2275 C CA . GLU A 1 288 ? 10.112 -20.240 -12.664 1.00 92.00 288 GLU A CA 1
ATOM 2276 C C . GLU A 1 288 ? 9.426 -19.910 -13.998 1.00 92.00 288 GLU A C 1
ATOM 2278 O O . GLU A 1 288 ? 9.946 -20.268 -15.054 1.00 92.00 288 GLU A O 1
ATOM 2283 N N . ILE A 1 289 ? 8.280 -19.221 -13.984 1.00 90.75 289 ILE A N 1
ATOM 2284 C CA . ILE A 1 289 ? 7.519 -18.893 -15.194 1.00 90.75 289 ILE A CA 1
ATOM 2285 C C . ILE A 1 289 ? 7.499 -17.367 -15.390 1.00 90.75 289 ILE A C 1
ATOM 2287 O O . ILE A 1 289 ? 6.565 -16.700 -14.935 1.00 90.75 289 ILE A O 1
ATOM 2291 N N . PRO A 1 290 ? 8.475 -16.781 -16.120 1.00 87.88 290 PRO A N 1
ATOM 2292 C CA . PRO A 1 290 ? 8.541 -15.338 -16.370 1.00 87.88 290 PRO A CA 1
ATOM 2293 C C . PRO A 1 290 ? 7.270 -14.757 -16.992 1.00 87.88 290 PRO A C 1
ATOM 2295 O O . PRO A 1 290 ? 6.914 -13.617 -16.712 1.00 87.88 290 PRO A O 1
ATOM 2298 N N . ALA A 1 291 ? 6.521 -15.546 -17.771 1.00 87.19 291 ALA A N 1
ATOM 2299 C CA . ALA A 1 291 ? 5.227 -15.140 -18.319 1.00 87.19 291 ALA A CA 1
ATOM 2300 C C . ALA A 1 291 ? 4.190 -14.737 -17.248 1.00 87.19 291 ALA A C 1
ATOM 2302 O O . ALA A 1 291 ? 3.217 -14.059 -17.572 1.00 87.19 291 ALA A O 1
ATOM 2303 N N . LEU A 1 292 ? 4.365 -15.138 -15.985 1.00 87.31 292 LEU A N 1
ATOM 2304 C CA . LEU A 1 292 ? 3.445 -14.805 -14.897 1.00 87.31 292 LEU A CA 1
ATOM 2305 C C . LEU A 1 292 ? 3.789 -13.495 -14.176 1.00 87.31 292 LEU A C 1
ATOM 2307 O O . LEU A 1 292 ? 2.889 -12.870 -13.614 1.00 87.31 292 LEU A O 1
ATOM 2311 N N . TRP A 1 293 ? 5.048 -13.049 -14.203 1.00 87.06 293 TRP A N 1
ATOM 2312 C CA . TRP A 1 293 ? 5.504 -11.917 -13.382 1.00 87.06 293 TRP A CA 1
ATOM 2313 C C . TRP A 1 293 ? 6.386 -10.893 -14.110 1.00 87.06 293 TRP A C 1
ATOM 2315 O O . TRP A 1 293 ? 6.429 -9.739 -13.684 1.00 87.06 293 TRP A O 1
ATOM 2325 N N . HIS A 1 294 ? 7.048 -11.261 -15.208 1.00 84.69 294 HIS A N 1
ATOM 2326 C CA . HIS A 1 294 ? 7.940 -10.376 -15.953 1.00 84.69 294 HIS A CA 1
ATOM 2327 C C . HIS A 1 294 ? 7.170 -9.599 -17.027 1.00 84.69 294 HIS A C 1
ATOM 2329 O O . HIS A 1 294 ? 6.666 -10.180 -17.986 1.00 84.69 294 HIS A O 1
ATOM 2335 N N . TYR A 1 295 ? 7.104 -8.272 -16.895 1.00 83.06 295 TYR A N 1
ATOM 2336 C CA . TYR A 1 295 ? 6.274 -7.415 -17.751 1.00 83.06 295 TYR A CA 1
ATOM 2337 C C . TYR A 1 295 ? 6.719 -7.382 -19.222 1.00 83.06 295 TYR A C 1
ATOM 2339 O O . TYR A 1 295 ? 5.860 -7.318 -20.100 1.00 83.06 295 TYR A O 1
ATOM 2347 N N . ASP A 1 296 ? 8.024 -7.504 -19.489 1.00 83.06 296 ASP A N 1
ATOM 2348 C CA . ASP A 1 296 ? 8.559 -7.573 -20.860 1.00 83.06 296 ASP A CA 1
ATOM 2349 C C . ASP A 1 296 ? 8.426 -8.957 -21.515 1.00 83.06 296 ASP A C 1
ATOM 2351 O O . ASP A 1 296 ? 8.779 -9.128 -22.681 1.00 83.06 296 ASP A O 1
ATOM 2355 N N . HIS A 1 297 ? 7.938 -9.978 -20.798 1.00 87.06 297 HIS A N 1
ATOM 2356 C CA . HIS A 1 297 ? 7.794 -11.300 -21.398 1.00 87.06 297 HIS A CA 1
ATOM 2357 C C . HIS A 1 297 ? 6.673 -11.274 -22.459 1.00 87.06 297 HIS A C 1
ATOM 2359 O O . HIS A 1 297 ? 5.560 -10.840 -22.145 1.00 87.06 297 HIS A O 1
ATOM 2365 N N . PRO A 1 298 ? 6.878 -11.812 -23.682 1.00 86.38 298 PRO A N 1
ATOM 2366 C CA . PRO A 1 298 ? 5.896 -11.730 -24.775 1.00 86.38 298 PRO A CA 1
ATOM 2367 C C . PRO A 1 298 ? 4.505 -12.274 -24.423 1.00 86.38 298 PRO A C 1
ATOM 2369 O O . PRO A 1 298 ? 3.488 -11.849 -24.965 1.00 86.38 298 PRO A O 1
ATOM 2372 N N . GLN A 1 299 ? 4.454 -13.226 -23.491 1.00 86.31 299 GLN A N 1
ATOM 2373 C CA . GLN A 1 299 ? 3.220 -13.874 -23.047 1.00 86.31 299 GLN A CA 1
ATOM 2374 C C . GLN A 1 299 ? 2.641 -13.285 -21.752 1.00 86.31 299 GLN A C 1
ATOM 2376 O O . GLN A 1 299 ? 1.614 -13.774 -21.288 1.00 86.31 299 GLN A O 1
ATOM 2381 N N . TYR A 1 300 ? 3.232 -12.224 -21.183 1.00 75.81 300 TYR A N 1
ATOM 2382 C CA . TYR A 1 300 ? 2.788 -11.649 -19.907 1.00 75.81 300 TYR A CA 1
ATOM 2383 C C . TYR A 1 300 ? 1.312 -11.243 -19.923 1.00 75.81 300 TYR A C 1
ATOM 2385 O O . TYR A 1 300 ? 0.581 -11.513 -18.971 1.00 75.81 300 TYR A O 1
ATOM 2393 N N . ARG A 1 301 ? 0.839 -10.646 -21.023 1.00 81.44 301 ARG A N 1
ATOM 2394 C CA . ARG A 1 301 ? -0.558 -10.204 -21.195 1.00 81.44 301 ARG A CA 1
ATOM 2395 C C . ARG A 1 301 ? -1.476 -11.255 -21.839 1.00 81.44 301 ARG A C 1
ATOM 2397 O O . ARG A 1 301 ? -2.631 -10.951 -22.121 1.00 81.44 301 ARG A O 1
ATOM 2404 N N . ASN A 1 302 ? -1.002 -12.482 -22.065 1.00 86.56 302 ASN A N 1
ATOM 2405 C CA . ASN A 1 302 ? -1.790 -13.535 -22.706 1.00 86.56 302 ASN A CA 1
ATOM 2406 C C . ASN A 1 302 ? -2.607 -14.322 -21.664 1.00 86.56 302 ASN A C 1
ATOM 2408 O O . ASN A 1 302 ? -2.069 -15.147 -20.924 1.00 86.56 302 ASN A O 1
ATOM 2412 N N . SER A 1 303 ? -3.919 -14.079 -21.616 1.00 79.00 303 SER A N 1
ATOM 2413 C CA . SER A 1 303 ? -4.832 -14.703 -20.648 1.00 79.00 303 SER A CA 1
ATOM 2414 C C . SER A 1 303 ? -4.941 -16.223 -20.811 1.00 79.00 303 SER A C 1
ATOM 2416 O O . SER A 1 303 ? -4.983 -16.937 -19.810 1.00 79.00 303 SER A O 1
ATOM 2418 N N . THR A 1 304 ? -4.931 -16.731 -22.044 1.00 87.31 304 THR A N 1
ATOM 2419 C CA . THR A 1 304 ? -4.984 -18.170 -22.343 1.00 87.31 304 THR A CA 1
ATOM 2420 C C . THR A 1 304 ? -3.745 -18.887 -21.815 1.00 87.31 304 THR A C 1
ATOM 2422 O O . THR A 1 304 ? -3.855 -19.901 -21.127 1.00 87.31 304 THR A O 1
ATOM 2425 N N . MET A 1 305 ? -2.560 -18.326 -22.070 1.00 83.75 305 MET A N 1
ATOM 2426 C CA . MET A 1 305 ? -1.299 -18.881 -21.569 1.00 83.75 305 MET A CA 1
ATOM 2427 C C . MET A 1 305 ? -1.204 -18.776 -20.050 1.00 83.75 305 MET A C 1
ATOM 2429 O O . MET A 1 305 ? -0.805 -19.732 -19.394 1.00 83.75 305 MET A O 1
ATOM 2433 N N . ARG A 1 306 ? -1.648 -17.657 -19.468 1.00 87.94 306 ARG A N 1
ATOM 2434 C CA . ARG A 1 306 ? -1.684 -17.473 -18.015 1.00 87.94 306 ARG A CA 1
ATOM 2435 C C . ARG A 1 306 ? -2.575 -18.514 -17.327 1.00 87.94 306 ARG A C 1
ATOM 2437 O O . ARG A 1 306 ? -2.143 -19.108 -16.344 1.00 87.94 306 ARG A O 1
ATOM 2444 N N . LYS A 1 307 ? -3.771 -18.790 -17.866 1.00 85.88 307 LYS A N 1
ATOM 2445 C CA . LYS A 1 307 ? -4.646 -19.873 -17.377 1.00 85.88 307 LYS A CA 1
ATOM 2446 C C . LYS A 1 307 ? -3.950 -21.230 -17.461 1.00 85.88 307 LYS A C 1
ATOM 2448 O O . LYS A 1 307 ? -3.914 -21.942 -16.467 1.00 85.88 307 LYS A O 1
ATOM 2453 N N . LYS A 1 308 ? -3.331 -21.546 -18.605 1.00 89.81 308 LYS A N 1
ATOM 2454 C CA . LYS A 1 308 ? -2.577 -22.795 -18.797 1.00 89.81 308 LYS A CA 1
ATOM 2455 C C . LYS A 1 308 ? -1.466 -22.963 -17.758 1.00 89.81 308 LYS A C 1
ATOM 2457 O O . LYS A 1 308 ? -1.343 -24.034 -17.174 1.00 89.81 308 LYS A O 1
ATOM 2462 N N . HIS A 1 309 ? -0.687 -21.914 -17.501 1.00 90.12 309 HIS A N 1
ATOM 2463 C CA . HIS A 1 309 ? 0.365 -21.949 -16.487 1.00 90.12 309 HIS A CA 1
ATOM 2464 C C . HIS A 1 309 ? -0.204 -22.176 -15.086 1.00 90.12 309 HIS A C 1
ATOM 2466 O O . HIS A 1 309 ? 0.290 -23.043 -14.376 1.00 90.12 309 HIS A O 1
ATOM 2472 N N . PHE A 1 310 ? -1.277 -21.483 -14.696 1.00 90.88 310 PHE A N 1
ATOM 2473 C CA . PHE A 1 310 ? -1.898 -21.724 -13.392 1.00 90.88 310 PHE A CA 1
ATOM 2474 C C . PHE A 1 310 ? -2.499 -23.128 -13.260 1.00 90.88 310 PHE A C 1
ATOM 2476 O O . PHE A 1 310 ? -2.360 -23.727 -12.198 1.00 90.88 310 PHE A O 1
ATOM 2483 N N . SER A 1 311 ? -3.077 -23.700 -14.321 1.00 89.06 311 SER A N 1
ATOM 2484 C CA . SER A 1 311 ? -3.527 -25.100 -14.320 1.00 89.06 311 SER A CA 1
ATOM 2485 C C . SER A 1 311 ? -2.369 -26.076 -14.081 1.00 89.06 311 SER A C 1
ATOM 2487 O O . SER A 1 311 ? -2.500 -26.989 -13.272 1.00 89.06 311 SER A O 1
ATOM 2489 N N . GLN A 1 312 ? -1.213 -25.845 -14.710 1.00 89.50 312 GLN A N 1
ATOM 2490 C CA . GLN A 1 312 ? -0.007 -26.657 -14.497 1.00 89.50 312 GLN A CA 1
ATOM 2491 C C . GLN A 1 312 ? 0.539 -26.526 -13.069 1.00 89.50 312 GLN A C 1
ATOM 2493 O O . GLN A 1 312 ? 0.977 -27.508 -12.474 1.00 89.50 312 GLN A O 1
ATOM 2498 N N . ILE A 1 313 ? 0.514 -25.316 -12.502 1.00 91.31 313 ILE A N 1
ATOM 2499 C CA . ILE A 1 313 ? 0.912 -25.091 -11.107 1.00 91.31 313 ILE A CA 1
ATOM 2500 C C . ILE A 1 313 ? -0.048 -25.822 -10.164 1.00 91.31 313 ILE A C 1
ATOM 2502 O O . ILE A 1 313 ? 0.403 -26.504 -9.249 1.00 91.31 313 ILE A O 1
ATOM 2506 N N . ALA A 1 314 ? -1.357 -25.739 -10.409 1.00 86.12 314 ALA A N 1
ATOM 2507 C CA . ALA A 1 314 ? -2.359 -26.434 -9.609 1.00 86.12 314 ALA A CA 1
ATOM 2508 C C . ALA A 1 314 ? -2.191 -27.963 -9.668 1.00 86.12 314 ALA A C 1
ATOM 2510 O O . ALA A 1 314 ? -2.299 -28.627 -8.644 1.00 86.12 314 ALA A O 1
ATOM 2511 N N . GLU A 1 315 ? -1.877 -28.542 -10.831 1.00 86.44 315 GLU A N 1
ATOM 2512 C CA . GLU A 1 315 ? -1.518 -29.966 -10.955 1.00 86.44 315 GLU A CA 1
ATOM 2513 C C . GLU A 1 315 ? -0.309 -30.346 -10.097 1.00 86.44 315 GLU A C 1
ATOM 2515 O O . GLU A 1 315 ? -0.365 -31.337 -9.370 1.00 86.44 315 GLU A O 1
ATOM 2520 N N . LYS A 1 316 ? 0.756 -29.536 -10.116 1.00 85.31 316 LYS A N 1
ATOM 2521 C CA . LYS A 1 316 ? 1.936 -29.773 -9.272 1.00 85.31 316 LYS A CA 1
ATOM 2522 C C . LYS A 1 316 ? 1.597 -29.702 -7.785 1.00 85.31 316 LYS A C 1
ATOM 2524 O O . LYS A 1 316 ? 1.995 -30.585 -7.032 1.00 85.31 316 LYS A O 1
ATOM 2529 N N . LEU A 1 317 ? 0.825 -28.703 -7.361 1.00 85.69 317 LEU A N 1
ATOM 2530 C CA . LEU A 1 317 ? 0.416 -28.564 -5.961 1.00 85.69 317 LEU A CA 1
ATOM 2531 C C . LEU A 1 317 ? -0.483 -29.716 -5.499 1.00 85.69 317 LEU A C 1
ATOM 2533 O O . LEU A 1 317 ? -0.367 -30.148 -4.358 1.00 85.69 317 LEU A O 1
ATOM 2537 N N . ARG A 1 318 ? -1.321 -30.266 -6.387 1.00 82.44 318 ARG A N 1
ATOM 2538 C CA . ARG A 1 318 ? -2.154 -31.445 -6.096 1.00 82.44 318 ARG A CA 1
ATOM 2539 C C . ARG A 1 318 ? -1.350 -32.723 -5.867 1.00 82.44 318 ARG A C 1
ATOM 2541 O O . ARG A 1 318 ? -1.827 -33.611 -5.171 1.00 82.44 318 ARG A O 1
ATOM 2548 N N . SER A 1 319 ? -0.144 -32.813 -6.426 1.00 81.94 319 SER A N 1
ATOM 2549 C CA . SER A 1 319 ? 0.744 -33.965 -6.225 1.00 81.94 319 SER A CA 1
ATOM 2550 C C . SER A 1 319 ? 1.478 -33.966 -4.876 1.00 81.94 319 SER A C 1
ATOM 2552 O O . SER A 1 319 ? 2.112 -34.963 -4.536 1.00 81.94 319 SER A O 1
ATOM 2554 N N . LEU A 1 320 ? 1.387 -32.878 -4.099 1.00 80.69 320 LEU A N 1
ATOM 2555 C CA . LEU A 1 320 ? 2.000 -32.769 -2.774 1.00 80.69 320 LEU A CA 1
ATOM 2556 C C . LEU A 1 320 ? 1.106 -33.357 -1.664 1.00 80.69 320 LEU A C 1
ATOM 2558 O O . LEU A 1 320 ? -0.120 -33.396 -1.813 1.00 80.69 320 LEU A O 1
ATOM 2562 N N . PRO A 1 321 ? 1.683 -33.767 -0.517 1.00 68.44 321 PRO A N 1
ATOM 2563 C CA . PRO A 1 321 ? 0.914 -34.210 0.645 1.00 68.44 321 PRO A CA 1
ATOM 2564 C C . PRO A 1 321 ? -0.082 -33.129 1.101 1.00 68.44 321 PRO A C 1
ATOM 2566 O O . PRO A 1 321 ? 0.308 -32.008 1.410 1.00 68.44 321 PRO A O 1
ATOM 2569 N N . GLY A 1 322 ? -1.380 -33.455 1.128 1.00 64.69 322 GLY A N 1
ATOM 2570 C CA . GLY A 1 322 ? -2.459 -32.501 1.439 1.00 64.69 322 GLY A CA 1
ATOM 2571 C C . GLY A 1 322 ? -3.021 -31.732 0.231 1.00 64.69 322 GLY A C 1
ATOM 2572 O O . GLY A 1 322 ? -4.060 -31.084 0.350 1.00 64.69 322 GLY A O 1
ATOM 2573 N N . GLY A 1 323 ? -2.405 -31.860 -0.949 1.00 57.84 323 GLY A N 1
ATOM 2574 C CA . GLY A 1 323 ? -2.831 -31.210 -2.192 1.00 57.84 323 GLY A CA 1
ATOM 2575 C C . GLY A 1 323 ? -4.111 -31.779 -2.814 1.00 57.84 323 GLY A C 1
ATOM 2576 O O . GLY A 1 323 ? -4.778 -31.086 -3.578 1.00 57.84 323 GLY A O 1
ATOM 2577 N N . SER A 1 324 ? -4.511 -33.001 -2.456 1.00 57.09 324 SER A N 1
ATOM 2578 C CA . SER A 1 324 ? -5.756 -33.639 -2.915 1.00 57.09 324 SER A CA 1
ATOM 2579 C C . SER A 1 324 ? -7.033 -32.960 -2.397 1.00 57.09 324 SER A C 1
ATOM 2581 O O . SER A 1 324 ? -8.111 -33.221 -2.914 1.00 57.09 324 SER A O 1
ATOM 2583 N N . SER A 1 325 ? -6.928 -32.067 -1.407 1.00 54.31 325 SER A N 1
ATOM 2584 C CA . SER A 1 325 ? -8.056 -31.266 -0.906 1.00 54.31 325 SER A CA 1
ATOM 2585 C C . SER A 1 325 ? -8.374 -30.036 -1.773 1.00 54.31 325 SER A C 1
ATOM 2587 O O . SER A 1 325 ? -9.290 -29.292 -1.441 1.00 54.31 325 SER A O 1
ATOM 2589 N N . LEU A 1 326 ? -7.628 -29.796 -2.861 1.00 53.34 326 LEU A N 1
ATOM 2590 C CA . LEU A 1 326 ? -7.821 -28.666 -3.787 1.00 53.34 326 LEU A CA 1
ATOM 2591 C C . LEU A 1 326 ? -8.944 -28.888 -4.824 1.00 53.34 326 LEU A C 1
ATOM 2593 O O . LEU A 1 326 ? -9.133 -28.039 -5.697 1.00 53.34 326 LEU A O 1
ATOM 2597 N N . ASP A 1 327 ? -9.674 -30.005 -4.755 1.00 45.97 327 ASP A N 1
ATOM 2598 C CA . ASP A 1 327 ? -10.833 -30.278 -5.611 1.00 45.97 327 ASP A CA 1
ATOM 2599 C C . ASP A 1 327 ? -12.061 -29.507 -5.101 1.00 45.97 327 ASP A C 1
ATOM 2601 O O . ASP A 1 327 ? -12.894 -30.016 -4.352 1.00 45.97 327 ASP A O 1
ATOM 2605 N N . GLY A 1 328 ? -12.154 -28.242 -5.503 1.00 41.00 328 GLY A N 1
ATOM 2606 C CA . GLY A 1 328 ? -13.322 -27.394 -5.279 1.00 41.00 328 GLY A CA 1
ATOM 2607 C C . GLY A 1 328 ? -13.257 -26.151 -6.123 1.00 41.00 328 GLY A C 1
ATOM 2608 O O . GLY A 1 328 ? -12.318 -25.346 -5.919 1.00 41.00 328 GLY A O 1
#

pLDDT: mean 71.07, std 27.07, range [23.17, 98.25]

Secondary structure (DSSP, 8-state):
--------PPPPPHHHHHTSPPPP--HHHHHHHHHHHHH-HHHH-TTS---HHHHHHHHHHHHHHHTTT-TT--HHHHHHHHHHHHHHHHHHHH-TT---TTTTTTGGGGGSTTTTTTTTT-S-HHHHHHHHHHH-SSHHHHHHHHSPP-TTT-----TTHHHHHHHHHT--TTS---------------------------------------------------------------------SPPHHHHHHHHHHHTSS--------------HHHHHHHHHHHHT-HHHH-TTSTTTT-HHHHHHHHHHHHHHHHTSTTGGGG--

InterPro domains:
  IPR006578 MADF domain [PF10545] (282-318)
  IPR006578 MADF domain [PS51029] (281-328)

Organism: NCBI:txid53326

Foldseek 3Di:
DDPPDVPLPPAQALLNLLPADAWADDPVLVLLLLVLQVLVCCNWPPVNDDDPVVNLVSLQVSQVVSCVPPVSGGSVSSLLVLLLVLVLLVLCVQDVVQDDPCVQSNCVNVVDQCTPLQSHPLADLVRSLQVQVRPPPDPSSNVSSVDDDDPPRHHHPSNNNVSVCSSNVSDPPRPPDDDDDDDDDDDDDDDDDDDDDDDDDDDDDDDDDDDDDDDDDDDDDDDDDDDDDDDDDDDDDDDDDDPPDQRPVNVVVVVVVVVPPDPDDDPQPPPQPDDPVLVVLLVVLQVVDCLPRPPPDPNVPPPVVNVVSVVVSLVVSCPDVSSVSVPD

Sequence (328 aa):
MSRRRLECAKPLTVEEAALRERPEWNDTLRGILVALVKDRRALWDARFRTTKEKTMSYFREIADILSNQDARMNEWSVLEKWCWMMEMYMRAVERPCFEWRFKGAMAFHNEFAANGVQYLSSLTPEILSDLTLLYAETEAEYEQVKIELNKKLRKGSAGYSAEMLVYHKVNPSLSDTGGSRPKITAKRGRPRGSSSTTGELSGLARNGKEDGEGKAIPLVTSNGKSICIKEENSDTLPNKGVFEGPTIASVLEEKLKMATDGDTVQPHSLSVTWTTEMVDQLIQCVKEIPALWHYDHPQYRNSTMRKKHFSQIAEKLRSLPGGSSLDG